Protein AF-0000000074763967 (afdb_homodimer)

Radius of gyration: 21.56 Å; Cα contacts (8 Å, |Δi|>4): 477; chains: 2; bounding box: 54×60×40 Å

pLDDT: mean 94.69, std 5.02, range [62.47, 98.5]

Nearest PDB structures (foldseek):
  6h5i-assembly1_At  TM=9.753E-01  e=8.184E-13  Homo sapiens
  7pfg-assembly1_A  TM=9.781E-01  e=1.228E-09  Synechococcus sp. CC9311
  7pf8-assembly1_A  TM=9.782E-01  e=1.893E-09  Synechococcus sp. CC9311
  5u1a-assembly2_I  TM=9.680E-01  e=2.295E-09  Helicobacter pylori
  5u1a-assembly1_F  TM=9.650E-01  e=3.063E-09  Helicobacter pylori

Secondary structure (DSSP, 8-state):
--TT-SS--HHHHHHHHHHHHHHHHHHHHHHHHHHHHHSTTT--HHHHHHHHHHHHHHHHHHHHHHHHHHHTTPPP---PBPPPP---S-HHHHHHHHHHHHHHHHHHHHHHHHHHHHTT-HHHHHHHIIIIIHHHHHHHHHHHHHHHHHHHTTSSHHHHHHHHHHHHHS--/--TT-SS--HHHHHHHHHHHHHHHHHHHHHHHHHHHHHSTTT--HHHHHHHHHHHHHHHHHHHHHHHHHHHTTPPP---PBPPPP---S-HHHHHHHHHHHHHHHHHHHHHHHHHHHHTT-HHHHHHHIIIIIHHHHHHHHHHHHHHHHHHHTTSSHHHHHHHHHHHHHS--

Sequence (344 aa):
MSLAKQNFSSASEEAINHQISQELQASQVYLSLSAWAGHANQALPGLEKFFRESAEEEREHAQKLINYQNRRGGKVILQTLQAPESDWSSARNAIESTLQLEKDVNKSLLNLHKVAEENNDPQLCDFIESTYLEEQVEAIKKIADLVTQLNRVGGDGLGLYLWDQNLLKQEHMSLAKQNFSSASEEAINHQISQELQASQVYLSLSAWAGHANQALPGLEKFFRESAEEEREHAQKLINYQNRRGGKVILQTLQAPESDWSSARNAIESTLQLEKDVNKSLLNLHKVAEENNDPQLCDFIESTYLEEQVEAIKKIADLVTQLNRVGGDGLGLYLWDQNLLKQEH

Structure (mmCIF, N/CA/C/O backbone):
data_AF-0000000074763967-model_v1
#
loop_
_entity.id
_entity.type
_entity.pdbx_description
1 polymer Ferritin
#
loop_
_atom_site.group_PDB
_atom_site.id
_atom_site.type_symbol
_atom_site.label_atom_id
_atom_site.label_alt_id
_atom_site.label_comp_id
_atom_site.label_asym_id
_atom_site.label_entity_id
_atom_site.label_seq_id
_atom_site.pdbx_PDB_ins_code
_atom_site.Cartn_x
_atom_site.Cartn_y
_atom_site.Cartn_z
_atom_site.occupancy
_atom_site.B_iso_or_equiv
_atom_site.auth_seq_id
_atom_site.auth_comp_id
_atom_site.auth_asym_id
_atom_site.auth_atom_id
_atom_site.pdbx_PDB_model_num
ATOM 1 N N . MET A 1 1 ? -7.605 21.188 19.188 1 68.44 1 MET A N 1
ATOM 2 C CA . MET A 1 1 ? -8.812 20.906 18.422 1 68.44 1 MET A CA 1
ATOM 3 C C . MET A 1 1 ? -8.703 21.453 17 1 68.44 1 MET A C 1
ATOM 5 O O . MET A 1 1 ? -8.109 22.5 16.781 1 68.44 1 MET A O 1
ATOM 9 N N . SER A 1 2 ? -8.961 20.578 16.047 1 80.62 2 SER A N 1
ATOM 10 C CA . SER A 1 2 ? -8.859 21.016 14.664 1 80.62 2 SER A CA 1
ATOM 11 C C . SER A 1 2 ? -9.852 22.141 14.359 1 80.62 2 SER A C 1
ATOM 13 O O . SER A 1 2 ? -11 22.094 14.828 1 80.62 2 SER A O 1
ATOM 15 N N . LEU A 1 3 ? -9.383 23.141 13.688 1 78.19 3 LEU A N 1
ATOM 16 C CA . LEU A 1 3 ? -10.195 24.297 13.297 1 78.19 3 LEU A CA 1
ATOM 17 C C . LEU A 1 3 ? -11.344 23.859 12.391 1 78.19 3 LEU A C 1
ATOM 19 O O . LEU A 1 3 ? -12.391 24.5 12.359 1 78.19 3 LEU A O 1
ATOM 23 N N . ALA A 1 4 ? -11.133 22.781 11.82 1 81.94 4 ALA A N 1
ATOM 24 C CA . ALA A 1 4 ? -12.094 22.391 10.797 1 81.94 4 ALA A CA 1
ATOM 25 C C . ALA A 1 4 ? -13.164 21.469 11.383 1 81.94 4 ALA A C 1
ATOM 27 O O . ALA A 1 4 ? -14.188 21.219 10.742 1 81.94 4 ALA A O 1
ATOM 28 N N . LYS A 1 5 ? -12.984 21.125 12.539 1 84.75 5 LYS A N 1
ATOM 29 C CA . LYS A 1 5 ? -13.867 20.109 13.109 1 84.75 5 LYS A CA 1
ATOM 30 C C . LYS A 1 5 ? -15.211 20.703 13.5 1 84.75 5 LYS A C 1
ATOM 32 O O . LYS A 1 5 ? -15.266 21.703 14.234 1 84.75 5 LYS A O 1
ATOM 37 N N . GLN A 1 6 ? -16.188 20.266 12.984 1 84.44 6 GLN A N 1
ATOM 38 C CA . GLN A 1 6 ? -17.562 20.609 13.305 1 84.44 6 GLN A CA 1
ATOM 39 C C . GLN A 1 6 ? -18.484 19.406 13.203 1 84.44 6 GLN A C 1
ATOM 41 O O . GLN A 1 6 ? -18.594 18.781 12.141 1 84.44 6 GLN A O 1
ATOM 46 N N . ASN A 1 7 ? -19.203 19.031 14.219 1 86 7 ASN A N 1
ATOM 47 C CA . ASN A 1 7 ? -20.125 17.906 14.242 1 86 7 ASN A CA 1
ATOM 48 C C . ASN A 1 7 ? -19.453 16.609 13.805 1 86 7 ASN A C 1
ATOM 50 O O . ASN A 1 7 ? -19.984 15.867 12.977 1 86 7 ASN A O 1
ATOM 54 N N . PHE A 1 8 ? -18.297 16.516 14.219 1 92 8 PHE A N 1
ATOM 55 C CA . PHE A 1 8 ? -17.5 15.32 13.914 1 92 8 PHE A CA 1
ATOM 56 C C . PHE A 1 8 ? -17.078 14.609 15.188 1 92 8 PHE A C 1
ATOM 58 O O . PHE A 1 8 ? -16.109 15 15.828 1 92 8 PHE A O 1
ATOM 65 N N . SER A 1 9 ? -17.766 13.578 15.531 1 94.06 9 SER A N 1
ATOM 66 C CA . SER A 1 9 ? -17.594 12.891 16.812 1 94.06 9 SER A CA 1
ATOM 67 C C . SER A 1 9 ? -16.328 12.055 16.828 1 94.06 9 SER A C 1
ATOM 69 O O . SER A 1 9 ? -15.805 11.68 15.773 1 94.06 9 SER A O 1
ATOM 71 N N . SER A 1 10 ? -15.859 11.773 18.016 1 95.31 10 SER A N 1
ATOM 72 C CA . SER A 1 10 ? -14.703 10.898 18.156 1 95.31 10 SER A CA 1
ATOM 73 C C . SER A 1 10 ? -15.016 9.492 17.656 1 95.31 10 SER A C 1
ATOM 75 O O . SER A 1 10 ? -14.133 8.805 17.141 1 95.31 10 SER A O 1
ATOM 77 N N . ALA A 1 11 ? -16.25 9.117 17.844 1 96.56 11 ALA A N 1
ATOM 78 C CA . ALA A 1 11 ? -16.672 7.793 17.391 1 96.56 11 ALA A CA 1
ATOM 79 C C . ALA A 1 11 ? -16.547 7.684 15.867 1 96.56 11 ALA A C 1
ATOM 81 O O . ALA A 1 11 ? -16.094 6.668 15.344 1 96.56 11 ALA A O 1
ATOM 82 N N . SER A 1 12 ? -17.016 8.719 15.18 1 96.62 12 SER A N 1
ATOM 83 C CA . SER A 1 12 ? -16.906 8.75 13.727 1 96.62 12 SER A CA 1
ATOM 84 C C . SER A 1 12 ? -15.445 8.719 13.281 1 96.62 12 SER A C 1
ATOM 86 O O . SER A 1 12 ? -15.086 7.969 12.375 1 96.62 12 SER A O 1
ATOM 88 N N . GLU A 1 13 ? -14.648 9.516 13.93 1 96.19 13 GLU A N 1
ATOM 89 C CA . GLU A 1 13 ? -13.227 9.578 13.625 1 96.19 13 GLU A CA 1
ATOM 90 C C . GLU A 1 13 ? -12.562 8.211 13.781 1 96.19 13 GLU A C 1
ATOM 92 O O . GLU A 1 13 ? -11.828 7.766 12.898 1 96.19 13 GLU A O 1
ATOM 97 N N . GLU A 1 14 ? -12.82 7.551 14.852 1 97.56 14 GLU A N 1
ATOM 98 C CA . GLU A 1 14 ? -12.258 6.234 15.133 1 97.56 14 GLU A CA 1
ATOM 99 C C . GLU A 1 14 ? -12.742 5.203 14.109 1 97.56 14 GLU A C 1
ATOM 101 O O . GLU A 1 14 ? -11.969 4.352 13.664 1 97.56 14 GLU A O 1
ATOM 106 N N . ALA A 1 15 ? -13.984 5.281 13.805 1 97.81 15 ALA A N 1
ATOM 107 C CA . ALA A 1 15 ? -14.562 4.348 12.844 1 97.81 15 ALA A CA 1
ATOM 108 C C . ALA A 1 15 ? -13.938 4.527 11.461 1 97.81 15 ALA A C 1
ATOM 110 O O . ALA A 1 15 ? -13.719 3.553 10.734 1 97.81 15 ALA A O 1
ATOM 111 N N . ILE A 1 16 ? -13.703 5.75 11.062 1 98.19 16 ILE A N 1
ATOM 112 C CA . ILE A 1 16 ? -13.047 6.023 9.789 1 98.19 16 ILE A CA 1
ATOM 113 C C . ILE A 1 16 ? -11.633 5.449 9.805 1 98.19 16 ILE A C 1
ATOM 115 O O . ILE A 1 16 ? -11.211 4.793 8.844 1 98.19 16 ILE A O 1
ATOM 119 N N . ASN A 1 17 ? -10.898 5.695 10.898 1 98.25 17 ASN A N 1
ATOM 120 C CA . ASN A 1 17 ? -9.555 5.137 11.016 1 98.25 17 ASN A CA 1
ATOM 121 C C . ASN A 1 17 ? -9.578 3.613 10.93 1 98.25 17 ASN A C 1
ATOM 123 O O . ASN A 1 17 ? -8.688 3.012 10.32 1 98.25 17 ASN A O 1
ATOM 127 N N . HIS A 1 18 ? -10.57 3.051 11.523 1 98.12 18 HIS A N 1
ATOM 128 C CA . HIS A 1 18 ? -10.719 1.602 11.43 1 98.12 18 HIS A CA 1
ATOM 129 C C . HIS A 1 18 ? -10.938 1.161 9.984 1 98.12 18 HIS A C 1
ATOM 131 O O . HIS A 1 18 ? -10.328 0.194 9.523 1 98.12 18 HIS A O 1
ATOM 137 N N . GLN A 1 19 ? -11.797 1.852 9.312 1 98.44 19 GLN A N 1
ATOM 138 C CA . GLN A 1 19 ? -12.078 1.498 7.922 1 98.44 19 GLN A CA 1
ATOM 139 C C . GLN A 1 19 ? -10.844 1.686 7.047 1 98.44 19 GLN A C 1
ATOM 141 O O . GLN A 1 19 ? -10.609 0.908 6.117 1 98.44 19 GLN A O 1
ATOM 146 N N . ILE A 1 20 ? -10.078 2.779 7.285 1 98.5 20 ILE A N 1
ATOM 147 C CA . ILE A 1 20 ? -8.82 2.975 6.57 1 98.5 20 ILE A CA 1
ATOM 148 C C . ILE A 1 20 ? -7.941 1.739 6.73 1 98.5 20 ILE A C 1
ATOM 150 O O . ILE A 1 20 ? -7.41 1.217 5.746 1 98.5 20 ILE A O 1
ATOM 154 N N . SER A 1 21 ? -7.855 1.251 7.922 1 97.69 21 SER A N 1
ATOM 155 C CA . SER A 1 21 ? -7.043 0.075 8.211 1 97.69 21 SER A CA 1
ATOM 156 C C . SER A 1 21 ? -7.57 -1.157 7.488 1 97.69 21 SER A C 1
ATOM 158 O O . SER A 1 21 ? -6.793 -1.981 7.004 1 97.69 21 SER A O 1
ATOM 160 N N . GLN A 1 22 ? -8.844 -1.281 7.445 1 97.81 22 GLN A N 1
ATOM 161 C CA . GLN A 1 22 ? -9.445 -2.42 6.758 1 97.81 22 GLN A CA 1
ATOM 162 C C . GLN A 1 22 ? -9.109 -2.398 5.27 1 97.81 22 GLN A C 1
ATOM 164 O O . GLN A 1 22 ? -8.789 -3.436 4.684 1 97.81 22 GLN A O 1
ATOM 169 N N . GLU A 1 23 ? -9.203 -1.237 4.668 1 98.31 23 GLU A N 1
ATOM 170 C CA . GLU A 1 23 ? -8.875 -1.107 3.252 1 98.31 23 GLU A CA 1
ATOM 171 C C . GLU A 1 23 ? -7.406 -1.432 2.996 1 98.31 23 GLU A C 1
ATOM 173 O O . GLU A 1 23 ? -7.074 -2.127 2.031 1 98.31 23 GLU A O 1
ATOM 178 N N . LEU A 1 24 ? -6.547 -0.896 3.832 1 98.5 24 LEU A N 1
ATOM 179 C CA . LEU A 1 24 ? -5.117 -1.146 3.666 1 98.5 24 LEU A CA 1
ATOM 180 C C . LEU A 1 24 ? -4.793 -2.619 3.889 1 98.5 24 LEU A C 1
ATOM 182 O O . LEU A 1 24 ? -3.963 -3.191 3.18 1 98.5 24 LEU A O 1
ATOM 186 N N . GLN A 1 25 ? -5.414 -3.23 4.867 1 98.25 25 GLN A N 1
ATOM 187 C CA . GLN A 1 25 ? -5.242 -4.664 5.09 1 98.25 25 GLN A CA 1
ATOM 188 C C . GLN A 1 25 ? -5.68 -5.465 3.867 1 98.25 25 GLN A C 1
ATOM 190 O O . GLN A 1 25 ? -5.004 -6.414 3.465 1 98.25 25 GLN A O 1
ATOM 195 N N . ALA A 1 26 ? -6.855 -5.07 3.369 1 97.88 26 ALA A N 1
ATOM 196 C CA . ALA A 1 26 ? -7.336 -5.734 2.162 1 97.88 26 ALA A CA 1
ATOM 197 C C . ALA A 1 26 ? -6.332 -5.594 1.021 1 97.88 26 ALA A C 1
ATOM 199 O O . ALA A 1 26 ? -6.094 -6.547 0.276 1 97.88 26 ALA A O 1
ATOM 200 N N . SER A 1 27 ? -5.754 -4.41 0.875 1 98.12 27 SER A N 1
ATOM 201 C CA . SER A 1 27 ? -4.738 -4.184 -0.147 1 98.12 27 SER A CA 1
ATOM 202 C C . SER A 1 27 ? -3.562 -5.137 0.021 1 98.12 27 SER A C 1
ATOM 204 O O . SER A 1 27 ? -3.062 -5.695 -0.959 1 98.12 27 SER A O 1
ATOM 206 N N . GLN A 1 28 ? -3.143 -5.359 1.226 1 98.31 28 GLN A N 1
ATOM 207 C CA . GLN A 1 28 ? -2.051 -6.289 1.496 1 98.31 28 GLN A CA 1
ATOM 208 C C . GLN A 1 28 ? -2.43 -7.711 1.101 1 98.31 28 GLN A C 1
ATOM 210 O O . GLN A 1 28 ? -1.61 -8.445 0.549 1 98.31 28 GLN A O 1
ATOM 215 N N . VAL A 1 29 ? -3.617 -8.109 1.422 1 98.06 29 VAL A N 1
ATOM 216 C CA . VAL A 1 29 ? -4.078 -9.453 1.084 1 98.06 29 VAL A CA 1
ATOM 217 C C . VAL A 1 29 ? -4.07 -9.633 -0.432 1 98.06 29 VAL A C 1
ATOM 219 O O . VAL A 1 29 ? -3.566 -10.633 -0.939 1 98.06 29 VAL A O 1
ATOM 222 N N . TYR A 1 30 ? -4.59 -8.633 -1.124 1 98.06 30 TYR A N 1
ATOM 223 C CA . TYR A 1 30 ? -4.617 -8.703 -2.58 1 98.06 30 TYR A CA 1
ATOM 224 C C . TYR A 1 30 ? -3.203 -8.766 -3.15 1 98.06 30 TYR A C 1
ATOM 226 O O . TYR A 1 30 ? -2.959 -9.453 -4.145 1 98.06 30 TYR A O 1
ATOM 234 N N . LEU A 1 31 ? -2.33 -8.016 -2.541 1 98.31 31 LEU A N 1
ATOM 235 C CA . LEU A 1 31 ? -0.941 -8.047 -2.986 1 98.31 31 LEU A CA 1
ATOM 236 C C . LEU A 1 31 ? -0.345 -9.438 -2.807 1 98.31 31 LEU A C 1
ATOM 238 O O . LEU A 1 31 ? 0.349 -9.938 -3.693 1 98.31 31 LEU A O 1
ATOM 242 N N . SER A 1 32 ? -0.617 -10.047 -1.742 1 98.44 32 SER A N 1
ATOM 243 C CA . SER A 1 32 ? -0.156 -11.406 -1.479 1 98.44 32 SER A CA 1
ATOM 244 C C . SER A 1 32 ? -0.755 -12.398 -2.475 1 98.44 32 SER A C 1
ATOM 246 O O . SER A 1 32 ? -0.055 -13.273 -2.982 1 98.44 32 SER A O 1
ATOM 248 N N . LEU A 1 33 ? -2.043 -12.211 -2.756 1 98.12 33 LEU A N 1
ATOM 249 C CA . LEU A 1 33 ? -2.725 -13.047 -3.736 1 98.12 33 LEU A CA 1
ATOM 250 C C . LEU A 1 33 ? -2.092 -12.898 -5.117 1 98.12 33 LEU A C 1
ATOM 252 O O . LEU A 1 33 ? -1.894 -13.891 -5.824 1 98.12 33 LEU A O 1
ATOM 256 N N . SER A 1 34 ? -1.796 -11.656 -5.441 1 98.19 34 SER A N 1
ATOM 257 C CA . SER A 1 34 ? -1.152 -11.375 -6.723 1 98.19 34 SER A CA 1
ATOM 258 C C . SER A 1 34 ? 0.203 -12.07 -6.82 1 98.19 34 SER A C 1
ATOM 260 O O . SER A 1 34 ? 0.519 -12.688 -7.844 1 98.19 34 SER A O 1
ATOM 262 N N . ALA A 1 35 ? 0.952 -11.969 -5.746 1 98.06 35 ALA A N 1
ATOM 263 C CA . ALA A 1 35 ? 2.256 -12.625 -5.707 1 98.06 35 ALA A CA 1
ATOM 264 C C . ALA A 1 35 ? 2.115 -14.133 -5.859 1 98.06 35 ALA A C 1
ATOM 266 O O . ALA A 1 35 ? 2.875 -14.766 -6.598 1 98.06 35 ALA A O 1
ATOM 267 N N . TRP A 1 36 ? 1.162 -14.688 -5.207 1 97.38 36 TRP A N 1
ATOM 268 C CA . TRP A 1 36 ? 0.898 -16.125 -5.281 1 97.38 36 TRP A CA 1
ATOM 269 C C . TRP A 1 36 ? 0.535 -16.531 -6.703 1 97.38 36 TRP A C 1
ATOM 271 O O . TRP A 1 36 ? 1.098 -17.5 -7.242 1 97.38 36 TRP A O 1
ATOM 281 N N . ALA A 1 37 ? -0.387 -15.797 -7.328 1 97.25 37 ALA A N 1
ATOM 282 C CA . ALA A 1 37 ? -0.87 -16.125 -8.664 1 97.25 37 ALA A CA 1
ATOM 283 C C . ALA A 1 37 ? 0.245 -16 -9.695 1 97.25 37 ALA A C 1
ATOM 285 O O . ALA A 1 37 ? 0.281 -16.75 -10.68 1 97.25 37 ALA A O 1
ATOM 286 N N . GLY A 1 38 ? 1.136 -15.102 -9.461 1 96.19 38 GLY A N 1
ATOM 287 C CA . GLY A 1 38 ? 2.211 -14.836 -10.406 1 96.19 38 GLY A CA 1
ATOM 288 C C . GLY A 1 38 ? 3.395 -15.773 -10.242 1 96.19 38 GLY A C 1
ATOM 289 O O . GLY A 1 38 ? 4.305 -15.781 -11.07 1 96.19 38 GLY A O 1
ATOM 290 N N . HIS A 1 39 ? 3.412 -16.484 -9.148 1 94.94 39 HIS A N 1
ATOM 291 C CA . HIS A 1 39 ? 4.508 -17.422 -8.906 1 94.94 39 HIS A CA 1
ATOM 292 C C . HIS A 1 39 ? 4.625 -18.438 -10.039 1 94.94 39 HIS A C 1
ATOM 294 O O . HIS A 1 39 ? 3.619 -18.828 -10.641 1 94.94 39 HIS A O 1
ATOM 300 N N . ALA A 1 40 ? 5.816 -18.969 -10.258 1 90.5 40 ALA A N 1
ATOM 301 C CA . ALA A 1 40 ? 6.117 -19.859 -11.367 1 90.5 40 ALA A CA 1
ATOM 302 C C . ALA A 1 40 ? 5.305 -21.156 -11.266 1 90.5 40 ALA A C 1
ATOM 304 O O . ALA A 1 40 ? 4.941 -21.75 -12.281 1 90.5 40 ALA A O 1
ATOM 305 N N . ASN A 1 41 ? 4.949 -21.547 -10.023 1 90.75 41 ASN A N 1
ATOM 306 C CA . ASN A 1 41 ? 4.211 -22.781 -9.805 1 90.75 41 ASN A CA 1
ATOM 307 C C . ASN A 1 41 ? 2.732 -22.625 -10.148 1 90.75 41 ASN A C 1
ATOM 309 O O . ASN A 1 41 ? 2.023 -23.609 -10.344 1 90.75 41 ASN A O 1
ATOM 313 N N . GLN A 1 42 ? 2.225 -21.406 -10.141 1 92.69 42 GLN A N 1
ATOM 314 C CA . GLN A 1 42 ? 0.826 -21.141 -10.461 1 92.69 42 GLN A CA 1
ATOM 315 C C . GLN A 1 42 ? 0.678 -20.641 -11.898 1 92.69 42 GLN A C 1
ATOM 317 O O . GLN A 1 42 ? -0.186 -21.109 -12.641 1 92.69 42 GLN A O 1
ATOM 322 N N . ALA A 1 43 ? 1.51 -19.625 -12.281 1 93.88 43 ALA A N 1
ATOM 323 C CA . ALA A 1 43 ? 1.564 -19.062 -13.633 1 93.88 43 ALA A CA 1
ATOM 324 C C . ALA A 1 43 ? 0.175 -18.672 -14.117 1 93.88 43 ALA A C 1
ATOM 326 O O . ALA A 1 43 ? -0.252 -19.078 -15.203 1 93.88 43 ALA A O 1
ATOM 327 N N . LEU A 1 44 ? -0.489 -17.953 -13.352 1 96.56 44 LEU A N 1
ATOM 328 C CA . LEU A 1 44 ? -1.82 -17.453 -13.68 1 96.56 44 LEU A CA 1
ATOM 329 C C . LEU A 1 44 ? -1.803 -15.938 -13.867 1 96.56 44 LEU A C 1
ATOM 331 O O . LEU A 1 44 ? -2.252 -15.195 -12.992 1 96.56 44 LEU A O 1
ATOM 335 N N . PRO A 1 45 ? -1.37 -15.453 -15.047 1 96.88 45 PRO A N 1
ATOM 336 C CA . PRO A 1 45 ? -1.168 -14.023 -15.258 1 96.88 45 PRO A CA 1
ATOM 337 C C . PRO A 1 45 ? -2.471 -13.227 -15.195 1 96.88 45 PRO A C 1
ATOM 339 O O . PRO A 1 45 ? -2.465 -12.055 -14.82 1 96.88 45 PRO A O 1
ATOM 342 N N . GLY A 1 46 ? -3.59 -13.773 -15.625 1 97.12 46 GLY A N 1
ATOM 343 C CA . GLY A 1 46 ? -4.867 -13.094 -15.5 1 97.12 46 GLY A CA 1
ATOM 344 C C . GLY A 1 46 ? -5.262 -12.812 -14.062 1 97.12 46 GLY A C 1
ATOM 345 O O . GLY A 1 46 ? -5.648 -11.695 -13.727 1 97.12 46 GLY A O 1
ATOM 346 N N . LEU A 1 47 ? -5.137 -13.844 -13.273 1 96.81 47 LEU A N 1
ATOM 347 C CA . LEU A 1 47 ? -5.453 -13.711 -11.859 1 96.81 47 LEU A CA 1
ATOM 348 C C . LEU A 1 47 ? -4.473 -12.766 -11.172 1 96.81 47 LEU A C 1
ATOM 350 O O . LEU A 1 47 ? -4.867 -11.984 -10.305 1 96.81 47 LEU A O 1
ATOM 354 N N . GLU A 1 48 ? -3.162 -12.906 -11.477 1 97.75 48 GLU A N 1
ATOM 355 C CA . GLU A 1 48 ? -2.148 -11.992 -10.945 1 97.75 48 GLU A CA 1
ATOM 356 C C . GLU A 1 48 ? -2.525 -10.539 -11.203 1 97.75 48 GLU A C 1
ATOM 358 O O . GLU A 1 48 ? -2.498 -9.711 -10.289 1 97.75 48 GLU A O 1
ATOM 363 N N . LYS A 1 49 ? -2.873 -10.258 -12.438 1 97.38 49 LYS A N 1
ATOM 364 C CA . LYS A 1 49 ? -3.254 -8.906 -12.828 1 97.38 49 LYS A CA 1
ATOM 365 C C . LYS A 1 49 ? -4.496 -8.445 -12.078 1 97.38 49 LYS A C 1
ATOM 367 O O . LYS A 1 49 ? -4.539 -7.316 -11.57 1 97.38 49 LYS A O 1
ATOM 372 N N . PHE A 1 50 ? -5.484 -9.281 -12.055 1 96.81 50 PHE A N 1
ATOM 373 C CA . PHE A 1 50 ? -6.727 -8.961 -11.359 1 96.81 50 PHE A CA 1
ATOM 374 C C . PHE A 1 50 ? -6.457 -8.586 -9.906 1 96.81 50 PHE A C 1
ATOM 376 O O . PHE A 1 50 ? -6.953 -7.566 -9.422 1 96.81 50 PHE A O 1
ATOM 383 N N . PHE A 1 51 ? -5.641 -9.445 -9.203 1 97.75 51 PHE A N 1
ATOM 384 C CA . PHE A 1 51 ? -5.352 -9.211 -7.793 1 97.75 51 PHE A C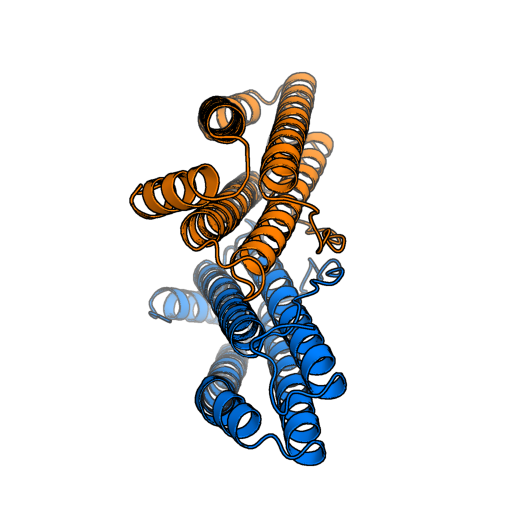A 1
ATOM 385 C C . PHE A 1 51 ? -4.523 -7.945 -7.617 1 97.75 51 PHE A C 1
ATOM 387 O O . PHE A 1 51 ? -4.727 -7.188 -6.664 1 97.75 51 PHE A O 1
ATOM 394 N N . ARG A 1 52 ? -3.602 -7.727 -8.469 1 97.44 52 ARG A N 1
ATOM 395 C CA . ARG A 1 52 ? -2.777 -6.523 -8.414 1 97.44 52 ARG A CA 1
ATOM 396 C C . ARG A 1 52 ? -3.635 -5.266 -8.531 1 97.44 52 ARG A C 1
ATOM 398 O O . ARG A 1 52 ? -3.471 -4.32 -7.762 1 97.44 52 ARG A O 1
ATOM 405 N N . GLU A 1 53 ? -4.504 -5.25 -9.484 1 96.69 53 GLU A N 1
ATOM 406 C CA . GLU A 1 53 ? -5.402 -4.117 -9.688 1 96.69 53 GLU A CA 1
ATOM 407 C C . GLU A 1 53 ? -6.34 -3.936 -8.492 1 96.69 53 GLU A C 1
ATOM 409 O O . GLU A 1 53 ? -6.656 -2.807 -8.109 1 96.69 53 GLU A O 1
ATOM 414 N N . SER A 1 54 ? -6.785 -5.047 -7.977 1 96.44 54 SER A N 1
ATOM 415 C CA . SER A 1 54 ? -7.637 -4.984 -6.793 1 96.44 54 SER A CA 1
ATOM 416 C C . SER A 1 54 ? -6.891 -4.379 -5.609 1 96.44 54 SER A C 1
ATOM 418 O O . SER A 1 54 ? -7.465 -3.607 -4.836 1 96.44 54 SER A O 1
ATOM 420 N N . ALA A 1 55 ? -5.586 -4.727 -5.438 1 97.19 55 ALA A N 1
ATOM 421 C CA . ALA A 1 55 ? -4.762 -4.148 -4.379 1 97.19 55 ALA A CA 1
ATOM 422 C C . ALA A 1 55 ? -4.68 -2.629 -4.52 1 97.19 55 ALA A C 1
ATOM 424 O O . ALA A 1 55 ? -4.805 -1.9 -3.533 1 97.19 55 ALA A O 1
ATOM 425 N N . GLU A 1 56 ? -4.492 -2.17 -5.707 1 96.38 56 GLU A N 1
ATOM 426 C CA . GLU A 1 56 ? -4.418 -0.738 -5.98 1 96.38 56 GLU A CA 1
ATOM 427 C C . GLU A 1 56 ? -5.742 -0.047 -5.676 1 96.38 56 GLU A C 1
ATOM 429 O O . GLU A 1 56 ? -5.762 1.044 -5.102 1 96.38 56 GLU A O 1
ATOM 434 N N . GLU A 1 57 ? -6.785 -0.665 -6.07 1 95.5 57 GLU A N 1
ATOM 435 C CA . GLU A 1 57 ? -8.109 -0.101 -5.828 1 95.5 57 GLU A CA 1
ATOM 436 C C . GLU A 1 57 ? -8.367 0.08 -4.332 1 95.5 57 GLU A C 1
ATOM 438 O O . GLU A 1 57 ? -8.875 1.121 -3.908 1 95.5 57 GLU A O 1
ATOM 443 N N . GLU A 1 58 ? -8.031 -0.945 -3.549 1 97.12 58 GLU A N 1
ATOM 444 C CA . GLU A 1 58 ? -8.234 -0.834 -2.107 1 97.12 58 GLU A CA 1
ATOM 445 C C . GLU A 1 58 ? -7.395 0.293 -1.517 1 97.12 58 GLU A C 1
ATOM 447 O O . GLU A 1 58 ? -7.82 0.965 -0.575 1 97.12 58 GLU A O 1
ATOM 452 N N . ARG A 1 59 ? -6.242 0.449 -1.98 1 96.75 59 ARG A N 1
ATOM 453 C CA . ARG A 1 59 ? -5.402 1.555 -1.527 1 96.75 59 ARG A CA 1
ATOM 454 C C . ARG A 1 59 ? -6.051 2.898 -1.842 1 96.75 59 ARG A C 1
ATOM 456 O O . ARG A 1 59 ? -5.992 3.826 -1.032 1 96.75 59 ARG A O 1
ATOM 463 N N . GLU A 1 60 ? -6.598 2.98 -3.01 1 96.56 60 GLU A N 1
ATOM 464 C CA . GLU A 1 60 ? -7.305 4.203 -3.375 1 96.56 60 GLU A CA 1
ATOM 465 C C . GLU A 1 60 ? -8.484 4.457 -2.441 1 96.56 60 GLU A C 1
ATOM 467 O O . GLU A 1 60 ? -8.773 5.605 -2.092 1 96.56 60 GLU A O 1
ATOM 472 N N . HIS A 1 61 ? -9.18 3.4 -2.094 1 97.25 61 HIS A N 1
ATOM 473 C CA . HIS A 1 61 ? -10.266 3.535 -1.134 1 97.25 61 HIS A CA 1
ATOM 474 C C . HIS A 1 61 ? -9.766 4.098 0.193 1 97.25 61 HIS A C 1
ATOM 476 O O . HIS A 1 61 ? -10.398 4.98 0.774 1 97.25 61 HIS A O 1
ATOM 482 N N . ALA A 1 62 ? -8.633 3.611 0.656 1 98.25 62 ALA A N 1
ATOM 483 C CA . ALA A 1 62 ? -8.031 4.121 1.885 1 98.25 62 ALA A CA 1
ATOM 484 C C . ALA A 1 62 ? -7.688 5.602 1.755 1 98.25 62 ALA A C 1
ATOM 486 O O . ALA A 1 62 ? -7.949 6.387 2.67 1 98.25 62 ALA A O 1
ATOM 487 N N . GLN A 1 63 ? -7.129 5.938 0.619 1 97.69 63 GLN A N 1
ATOM 488 C CA . GLN A 1 63 ? -6.73 7.32 0.378 1 97.69 63 GLN A CA 1
ATOM 489 C C . GLN A 1 63 ? -7.934 8.258 0.417 1 97.69 63 GLN A C 1
ATOM 491 O O . GLN A 1 63 ? -7.855 9.359 0.963 1 97.69 63 GLN A O 1
ATOM 496 N N . LYS A 1 64 ? -9.047 7.859 -0.161 1 97.56 64 LYS A N 1
ATOM 497 C CA . LYS A 1 64 ? -10.266 8.672 -0.133 1 97.56 64 LYS A CA 1
ATOM 498 C C . LYS A 1 64 ? -10.727 8.914 1.3 1 97.56 64 LYS A C 1
ATOM 500 O O . LYS A 1 64 ? -11.164 10.016 1.638 1 97.56 64 LYS A O 1
ATOM 505 N N . LEU A 1 65 ? -10.617 7.895 2.09 1 98.31 65 LEU A N 1
ATOM 506 C CA . LEU A 1 65 ? -11.016 8.023 3.488 1 98.31 65 LEU A CA 1
ATOM 507 C C . LEU A 1 65 ? -10.062 8.945 4.238 1 98.31 65 LEU A C 1
ATOM 509 O O . LEU A 1 65 ? -10.492 9.742 5.078 1 98.31 65 LEU A O 1
ATOM 513 N N . ILE A 1 66 ? -8.789 8.852 3.941 1 98.12 66 ILE A N 1
ATOM 514 C CA . ILE A 1 66 ? -7.781 9.703 4.559 1 98.12 66 ILE A CA 1
ATOM 515 C C . ILE A 1 66 ? -8.078 11.164 4.223 1 98.12 66 ILE A C 1
ATOM 517 O O . ILE A 1 66 ? -8.102 12.016 5.113 1 98.12 66 ILE A O 1
ATOM 521 N N . ASN A 1 67 ? -8.297 11.359 2.953 1 96.88 67 ASN A N 1
ATOM 522 C CA . ASN A 1 67 ? -8.625 12.719 2.518 1 96.88 67 ASN A CA 1
ATOM 523 C C . ASN A 1 67 ? -9.875 13.242 3.221 1 96.88 67 ASN A C 1
ATOM 525 O O . ASN A 1 67 ? -9.906 14.406 3.641 1 96.88 67 ASN A O 1
ATOM 529 N N . TYR A 1 68 ? -10.898 12.422 3.346 1 96.5 68 TYR A N 1
ATOM 530 C CA . TYR A 1 68 ? -12.148 12.812 3.99 1 96.5 68 TYR A CA 1
ATOM 531 C C . TYR A 1 68 ? -11.922 13.164 5.457 1 96.5 68 TYR A C 1
ATOM 533 O O . TYR A 1 68 ? -12.406 14.188 5.941 1 96.5 68 TYR A O 1
ATOM 541 N N . GLN A 1 69 ? -11.219 12.289 6.156 1 96.69 69 GLN A N 1
ATOM 542 C CA . GLN A 1 69 ? -10.914 12.516 7.566 1 96.69 69 GLN A CA 1
ATOM 543 C C . GLN A 1 69 ? -10.188 13.836 7.773 1 96.69 69 GLN A C 1
ATOM 545 O O . GLN A 1 69 ? -10.531 14.602 8.68 1 96.69 69 GLN A O 1
ATOM 550 N N . ASN A 1 70 ? -9.211 14.078 6.898 1 95.12 70 ASN A N 1
ATOM 551 C CA . ASN A 1 70 ? -8.469 15.328 6.973 1 95.12 70 ASN A CA 1
ATOM 552 C C . ASN A 1 70 ? -9.375 16.531 6.742 1 95.12 70 ASN A C 1
ATOM 554 O O . ASN A 1 70 ? -9.289 17.531 7.465 1 95.12 70 ASN A O 1
ATOM 558 N N . ARG A 1 71 ? -10.219 16.391 5.77 1 93.38 71 ARG A N 1
ATOM 559 C CA . ARG A 1 71 ? -11.133 17.469 5.43 1 93.38 71 ARG A CA 1
ATOM 560 C C . ARG A 1 71 ? -12.07 17.797 6.59 1 93.38 71 ARG A C 1
ATOM 562 O O . ARG A 1 71 ? -12.43 18.953 6.809 1 93.38 71 ARG A O 1
ATOM 569 N N . ARG A 1 72 ? -12.445 16.75 7.352 1 94.31 72 ARG A N 1
ATOM 570 C CA . ARG A 1 72 ? -13.383 16.922 8.461 1 94.31 72 ARG A CA 1
ATOM 571 C C . ARG A 1 72 ? -12.656 17.328 9.734 1 94.31 72 ARG A C 1
ATOM 573 O O . ARG A 1 72 ? -13.289 17.547 10.773 1 94.31 72 ARG A O 1
ATOM 580 N N . GLY A 1 73 ? -11.297 17.406 9.633 1 93.81 73 GLY A N 1
ATOM 581 C CA . GLY A 1 73 ? -10.5 17.875 10.75 1 93.81 73 GLY A CA 1
ATOM 582 C C . GLY A 1 73 ? -10.086 16.766 11.695 1 93.81 73 GLY A C 1
ATOM 583 O O . GLY A 1 73 ? -9.594 17.016 12.797 1 93.81 73 GLY A O 1
ATOM 584 N N . GLY A 1 74 ? -10.344 15.492 11.281 1 95 74 GLY A N 1
ATOM 585 C CA . GLY A 1 74 ? -9.945 14.359 12.102 1 95 74 GLY A CA 1
ATOM 586 C C . GLY A 1 74 ? -8.508 13.938 11.883 1 95 74 GLY A C 1
ATOM 587 O O . GLY A 1 74 ? -7.906 14.281 10.859 1 95 74 GLY A O 1
ATOM 588 N N . LYS A 1 75 ? -8 13.25 12.844 1 95.31 75 LYS A N 1
ATOM 589 C CA . LYS A 1 75 ? -6.633 12.742 12.766 1 95.31 75 LYS A CA 1
ATOM 590 C C . LYS A 1 75 ? -6.598 11.328 12.203 1 95.31 75 LYS A C 1
ATOM 592 O O . LYS A 1 75 ? -7.344 10.453 12.656 1 95.31 75 LYS A O 1
ATOM 597 N N . VAL A 1 76 ? -5.746 11.148 11.25 1 97.31 76 VAL A N 1
ATOM 598 C CA . VAL A 1 76 ? -5.551 9.82 10.688 1 97.31 76 VAL A CA 1
ATOM 599 C C . VAL A 1 76 ? -4.527 9.047 11.516 1 97.31 76 VAL A C 1
ATOM 601 O O . VAL A 1 76 ? -3.434 9.547 11.789 1 97.31 76 VAL A O 1
ATOM 604 N N . ILE A 1 77 ? -4.906 7.918 11.898 1 97.56 77 ILE A N 1
ATOM 605 C CA . ILE A 1 77 ? -4.027 7 12.617 1 97.56 77 ILE A CA 1
ATOM 606 C C . ILE A 1 77 ? -4.016 5.641 11.922 1 97.56 77 ILE A C 1
ATOM 608 O O . ILE A 1 77 ? -5 4.902 11.969 1 97.56 77 ILE A O 1
ATOM 612 N N . LEU A 1 78 ? -2.922 5.375 11.273 1 97.5 78 LEU A N 1
ATOM 613 C CA . LEU A 1 78 ? -2.785 4.074 10.633 1 97.5 78 LEU A CA 1
ATOM 614 C C . LEU A 1 78 ? -2.441 2.992 11.648 1 97.5 78 LEU A C 1
ATOM 616 O O . LEU A 1 78 ? -1.617 3.213 12.539 1 97.5 78 LEU A O 1
ATOM 620 N N . GLN A 1 79 ? -2.998 1.861 11.484 1 97.12 79 GLN A N 1
ATOM 621 C CA . GLN A 1 79 ? -2.818 0.763 12.43 1 97.12 79 GLN A CA 1
ATOM 622 C C . GLN A 1 79 ? -1.871 -0.294 11.867 1 97.12 79 GLN A C 1
ATOM 624 O O . GLN A 1 79 ? -1.483 -0.232 10.695 1 97.12 79 GLN A O 1
ATOM 629 N N . THR A 1 80 ? -1.496 -1.17 12.789 1 98.19 80 THR A N 1
ATOM 630 C CA . THR A 1 80 ? -0.729 -2.338 12.367 1 98.19 80 THR A CA 1
ATOM 631 C C . THR A 1 80 ? -1.513 -3.166 11.359 1 98.19 80 THR A C 1
ATOM 633 O O . THR A 1 80 ? -2.717 -3.375 11.516 1 98.19 80 THR A O 1
ATOM 636 N N . LEU A 1 81 ? -0.849 -3.531 10.328 1 98.06 81 LEU A N 1
ATOM 637 C CA . LEU A 1 81 ? -1.423 -4.465 9.359 1 98.06 81 LEU A CA 1
ATOM 638 C C . LEU A 1 81 ? -0.858 -5.867 9.562 1 98.06 81 LEU A C 1
ATOM 640 O O . LEU A 1 81 ? 0.36 -6.055 9.578 1 98.06 81 LEU A O 1
ATOM 644 N N . GLN A 1 82 ? -1.68 -6.793 9.672 1 97.62 82 GLN A N 1
ATOM 645 C CA . GLN A 1 82 ? -1.26 -8.172 9.914 1 97.62 82 GLN A CA 1
ATOM 646 C C . GLN A 1 82 ? -0.716 -8.812 8.641 1 97.62 82 GLN A C 1
ATOM 648 O O . GLN A 1 82 ? -1.147 -8.477 7.539 1 97.62 82 GLN A O 1
ATOM 653 N N . ALA A 1 83 ? 0.218 -9.711 8.836 1 97.69 83 ALA A N 1
ATOM 654 C CA . ALA A 1 83 ? 0.699 -10.477 7.688 1 97.69 83 ALA A CA 1
ATOM 655 C C . ALA A 1 83 ? -0.438 -11.258 7.031 1 97.69 83 ALA A C 1
ATOM 657 O O . ALA A 1 83 ? -1.175 -11.977 7.707 1 97.69 83 ALA A O 1
ATOM 658 N N . PRO A 1 84 ? -0.558 -11.039 5.766 1 96.81 84 PRO A N 1
ATOM 659 C CA . PRO A 1 84 ? -1.595 -11.82 5.09 1 96.81 84 PRO A CA 1
ATOM 660 C C . PRO A 1 84 ? -1.178 -13.273 4.848 1 96.81 84 PRO A C 1
ATOM 662 O O . PRO A 1 84 ? 0.001 -13.609 4.984 1 96.81 84 PRO A O 1
ATOM 665 N N . GLU A 1 85 ? -2.189 -14.07 4.539 1 95 85 GLU A N 1
ATOM 666 C CA . GLU A 1 85 ? -1.9 -15.414 4.039 1 95 85 GLU A CA 1
ATOM 667 C C . GLU A 1 85 ? -1.045 -15.359 2.779 1 95 85 GLU A C 1
ATOM 669 O O . GLU A 1 85 ? -1.161 -14.43 1.982 1 95 85 GLU A O 1
ATOM 674 N N . SER A 1 86 ? -0.169 -16.406 2.662 1 94.5 86 SER A N 1
ATOM 675 C CA . SER A 1 86 ? 0.713 -16.375 1.498 1 94.5 86 SER A CA 1
ATOM 676 C C . SER A 1 86 ? 0.506 -17.609 0.625 1 94.5 86 SER A C 1
ATOM 678 O O . SER A 1 86 ? 1.076 -17.719 -0.463 1 94.5 86 SER A O 1
ATOM 680 N N . ASP A 1 87 ? -0.317 -18.469 1.141 1 93.62 87 ASP A N 1
ATOM 681 C CA . ASP A 1 87 ? -0.509 -19.719 0.408 1 93.62 87 ASP A CA 1
ATOM 682 C C . ASP A 1 87 ? -1.992 -20.062 0.285 1 93.62 87 ASP A C 1
ATOM 684 O O . ASP A 1 87 ? -2.711 -20.094 1.285 1 93.62 87 ASP A O 1
ATOM 688 N N . TRP A 1 88 ? -2.357 -20.234 -0.922 1 94.44 88 TRP A N 1
ATOM 689 C CA . TRP A 1 88 ? -3.703 -20.703 -1.243 1 94.44 88 TRP A CA 1
ATOM 690 C C . TRP A 1 88 ? -3.656 -22.031 -1.991 1 94.44 88 TRP A C 1
ATOM 692 O O . TRP A 1 88 ? -2.779 -22.25 -2.832 1 94.44 88 TRP A O 1
ATOM 702 N N . SER A 1 89 ? -4.566 -22.922 -1.702 1 93.88 89 SER A N 1
ATOM 703 C CA . SER A 1 89 ? -4.504 -24.297 -2.176 1 93.88 89 SER A CA 1
ATOM 704 C C . SER A 1 89 ? -4.859 -24.391 -3.656 1 93.88 89 SER A C 1
ATOM 706 O O . SER A 1 89 ? -4.484 -25.359 -4.332 1 93.88 89 SER A O 1
ATOM 708 N N . SER A 1 90 ? -5.68 -23.453 -4.133 1 94.25 90 SER A N 1
ATOM 709 C CA . SER A 1 90 ? -6.109 -23.438 -5.527 1 94.25 90 SER A CA 1
ATOM 710 C C . SER A 1 90 ? -6.605 -22.047 -5.941 1 94.25 90 SER A C 1
ATOM 712 O O . SER A 1 90 ? -6.812 -21.188 -5.09 1 94.25 90 SER A O 1
ATOM 714 N N . ALA A 1 91 ? -6.734 -21.922 -7.242 1 95.25 91 ALA A N 1
ATOM 715 C CA . ALA A 1 91 ? -7.324 -20.688 -7.75 1 95.25 91 ALA A CA 1
ATOM 716 C C . ALA A 1 91 ? -8.727 -20.469 -7.188 1 95.25 91 ALA A C 1
ATOM 718 O O . ALA A 1 91 ? -9.086 -19.344 -6.824 1 95.25 91 ALA A O 1
ATOM 719 N N . ARG A 1 92 ? -9.414 -21.547 -7.055 1 93.69 92 ARG A N 1
ATOM 720 C CA . ARG A 1 92 ? -10.758 -21.484 -6.496 1 93.69 92 ARG A CA 1
ATOM 721 C C . ARG A 1 92 ? -10.727 -20.984 -5.055 1 93.69 92 ARG A C 1
ATOM 723 O O . ARG A 1 92 ? -11.469 -20.062 -4.691 1 93.69 92 ARG A O 1
ATOM 730 N N . ASN A 1 93 ? -9.93 -21.562 -4.328 1 94.94 93 ASN A N 1
ATOM 731 C CA . ASN A 1 93 ? -9.781 -21.156 -2.938 1 94.94 93 ASN A CA 1
ATOM 732 C C . ASN A 1 93 ? -9.359 -19.688 -2.826 1 94.94 93 ASN A C 1
ATOM 734 O O . ASN A 1 93 ? -9.828 -18.969 -1.946 1 94.94 93 ASN A O 1
ATOM 738 N N . ALA A 1 94 ? -8.461 -19.297 -3.674 1 95.88 94 ALA A N 1
ATOM 739 C CA . ALA A 1 94 ? -7.977 -17.922 -3.686 1 95.88 94 ALA A CA 1
ATOM 740 C C . ALA A 1 94 ? -9.117 -16.938 -3.949 1 95.88 94 ALA A C 1
ATOM 742 O O . ALA A 1 94 ? -9.289 -15.961 -3.215 1 95.88 94 ALA A O 1
ATOM 743 N N . ILE A 1 95 ? -9.914 -17.188 -4.898 1 95.31 95 ILE A N 1
ATOM 744 C CA . ILE A 1 95 ? -10.984 -16.25 -5.266 1 95.31 95 ILE A CA 1
ATOM 745 C C . ILE A 1 95 ? -12.078 -16.281 -4.203 1 95.31 95 ILE A C 1
ATOM 747 O O . ILE A 1 95 ? -12.68 -15.25 -3.889 1 95.31 95 ILE A O 1
ATOM 751 N N . GLU A 1 96 ? -12.352 -17.422 -3.686 1 94.75 96 GLU A N 1
ATOM 752 C CA . GLU A 1 96 ? -13.336 -17.5 -2.609 1 94.75 96 GLU A CA 1
ATOM 753 C C . GLU A 1 96 ? -12.898 -16.703 -1.392 1 94.75 96 GLU A C 1
ATOM 755 O O . GLU A 1 96 ? -13.719 -16.062 -0.734 1 94.75 96 GLU A O 1
ATOM 760 N N . SER A 1 97 ? -11.648 -16.781 -1.092 1 94.5 97 SER A N 1
ATOM 761 C CA . SER A 1 97 ? -11.094 -16 0.009 1 94.5 97 SER A CA 1
ATOM 762 C C . SER A 1 97 ? -11.281 -14.508 -0.234 1 94.5 97 SER A C 1
ATOM 764 O O . SER A 1 97 ? -11.547 -13.75 0.702 1 94.5 97 SER A O 1
ATOM 766 N N . THR A 1 98 ? -11.125 -14.133 -1.469 1 95.56 98 THR A N 1
ATOM 767 C CA . THR A 1 98 ? -11.273 -12.711 -1.772 1 95.56 98 THR A CA 1
ATOM 768 C C . THR A 1 98 ? -12.734 -12.281 -1.65 1 95.56 98 THR A C 1
ATOM 770 O O . THR A 1 98 ? -13.023 -11.148 -1.264 1 95.56 98 THR A O 1
ATOM 773 N N . LEU A 1 99 ? -13.609 -13.195 -2.029 1 94.62 99 LEU A N 1
ATOM 774 C CA . LEU A 1 99 ? -15.031 -12.906 -1.852 1 94.62 99 LEU A CA 1
ATOM 775 C C . LEU A 1 99 ? -15.352 -12.625 -0.387 1 94.62 99 LEU A C 1
ATOM 777 O O . LEU A 1 99 ? -16.031 -11.648 -0.072 1 94.62 99 LEU A O 1
ATOM 781 N N . GLN A 1 100 ? -14.805 -13.469 0.453 1 95.38 100 GLN A N 1
ATOM 782 C CA . GLN A 1 100 ? -15.008 -13.266 1.883 1 95.38 100 GLN A CA 1
ATOM 783 C C . GLN A 1 100 ? -14.367 -11.961 2.346 1 95.38 100 GLN A C 1
ATOM 785 O O . GLN A 1 100 ? -14.945 -11.227 3.154 1 95.38 100 GLN A O 1
ATOM 790 N N . LEU A 1 101 ? -13.195 -11.688 1.876 1 95.12 101 LEU A N 1
ATOM 791 C CA . LEU A 1 101 ? -12.5 -10.43 2.162 1 95.12 101 LEU A CA 1
ATOM 792 C C . LEU A 1 101 ? -13.383 -9.234 1.831 1 95.12 101 LEU A C 1
ATOM 794 O O . LEU A 1 101 ? -13.531 -8.32 2.648 1 95.12 101 LEU A O 1
ATOM 798 N N . GLU A 1 102 ? -13.984 -9.234 0.666 1 94.88 102 GLU A N 1
ATOM 799 C CA . GLU A 1 102 ? -14.82 -8.125 0.216 1 94.88 102 GLU A CA 1
ATOM 800 C C . GLU A 1 102 ? -16.078 -7.996 1.083 1 94.88 102 GLU A C 1
ATOM 802 O O . GLU A 1 102 ? -16.516 -6.883 1.373 1 94.88 102 GLU A O 1
ATOM 807 N N . LYS A 1 103 ? -16.625 -9.094 1.447 1 95.19 103 LYS A N 1
ATOM 808 C CA . LYS A 1 103 ? -17.797 -9.062 2.328 1 95.19 103 LYS A CA 1
ATOM 809 C C . LYS A 1 103 ? -17.453 -8.461 3.686 1 95.19 103 LYS A C 1
ATOM 811 O O . LYS A 1 103 ? -18.234 -7.695 4.25 1 95.19 103 LYS A O 1
ATOM 816 N N . ASP A 1 104 ? -16.281 -8.828 4.152 1 96.12 104 ASP A N 1
ATOM 817 C CA . ASP A 1 104 ? -15.82 -8.266 5.418 1 96.12 104 ASP A CA 1
ATOM 818 C C . ASP A 1 104 ? -15.594 -6.762 5.309 1 96.12 104 ASP A C 1
ATOM 820 O O . ASP A 1 104 ? -15.938 -6.008 6.223 1 96.12 104 ASP A O 1
ATOM 824 N N . VAL A 1 105 ? -14.961 -6.324 4.238 1 96.25 105 VAL A N 1
ATOM 825 C CA . VAL A 1 105 ? -14.758 -4.898 3.996 1 96.25 105 VAL A CA 1
ATOM 826 C C . VAL A 1 105 ? -16.109 -4.188 3.951 1 96.25 105 VAL A C 1
ATOM 828 O O . VAL A 1 105 ? -16.281 -3.121 4.551 1 96.25 105 VAL A O 1
ATOM 831 N N . ASN A 1 106 ? -17.078 -4.785 3.258 1 95.75 106 ASN A N 1
ATOM 832 C CA . ASN A 1 106 ? -18.406 -4.207 3.168 1 95.75 106 ASN A CA 1
ATOM 833 C C . ASN A 1 106 ? -19.078 -4.117 4.539 1 95.75 106 ASN A C 1
ATOM 835 O O . ASN A 1 106 ? -19.703 -3.109 4.863 1 95.75 106 ASN A O 1
ATOM 839 N N . LYS A 1 107 ? -18.969 -5.164 5.32 1 97 107 LYS A N 1
ATOM 840 C CA . LYS A 1 107 ? -19.516 -5.156 6.676 1 97 107 LYS A CA 1
ATOM 841 C C . LYS A 1 107 ? -18.938 -4.008 7.496 1 97 107 LYS A C 1
ATOM 843 O O . LYS A 1 107 ? -19.656 -3.35 8.25 1 97 107 LYS A O 1
ATOM 848 N N . SER A 1 108 ? -17.641 -3.824 7.34 1 97.31 108 SER A N 1
ATOM 849 C CA . SER A 1 108 ? -16.984 -2.729 8.031 1 97.31 108 SER A CA 1
ATOM 850 C C . SER A 1 108 ? -17.531 -1.377 7.59 1 97.31 108 SER A C 1
ATOM 852 O O . SE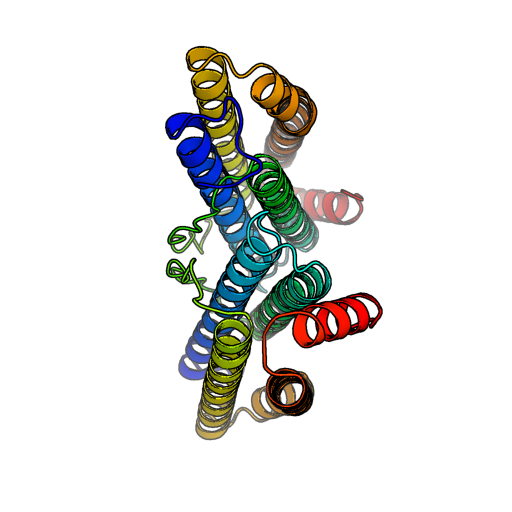R A 1 108 ? -17.719 -0.48 8.414 1 97.31 108 SER A O 1
ATOM 854 N N . LEU A 1 109 ? -17.75 -1.21 6.297 1 97.44 109 LEU A N 1
ATOM 855 C CA . LEU A 1 109 ? -18.328 0.022 5.754 1 97.44 109 LEU A CA 1
ATOM 856 C C . LEU A 1 109 ? -19.719 0.263 6.297 1 97.44 109 LEU A C 1
ATOM 858 O O . LEU A 1 109 ? -20.078 1.397 6.629 1 97.44 109 LEU A O 1
ATOM 862 N N . LEU A 1 110 ? -20.469 -0.786 6.379 1 97.25 110 LEU A N 1
ATOM 863 C CA . LEU A 1 110 ? -21.828 -0.674 6.926 1 97.25 110 LEU A CA 1
ATOM 864 C C . LEU A 1 110 ? -21.781 -0.272 8.398 1 97.25 110 LEU A C 1
ATOM 866 O O . LEU A 1 110 ? -22.609 0.519 8.852 1 97.25 110 LEU A O 1
ATOM 870 N N . ASN A 1 111 ? -20.828 -0.817 9.094 1 97.94 111 ASN A N 1
ATOM 871 C CA . ASN A 1 111 ? -20.656 -0.412 10.484 1 97.94 111 ASN A CA 1
ATOM 872 C C . ASN A 1 111 ? -20.266 1.062 10.594 1 97.94 111 ASN A C 1
ATOM 874 O O . ASN A 1 111 ? -20.75 1.766 11.484 1 97.94 111 ASN A O 1
ATOM 878 N N . LEU A 1 112 ? -19.406 1.503 9.758 1 97.94 112 LEU A N 1
ATOM 879 C CA . LEU A 1 112 ? -19.047 2.916 9.711 1 97.94 112 LEU A CA 1
ATOM 880 C C . LEU A 1 112 ? -20.266 3.783 9.453 1 97.94 112 LEU A C 1
ATOM 882 O O . LEU A 1 112 ? -20.438 4.824 10.094 1 97.94 112 LEU A O 1
ATOM 886 N N . HIS A 1 113 ? -21.062 3.35 8.508 1 97.88 113 HIS A N 1
ATOM 887 C CA . HIS A 1 113 ? -22.297 4.059 8.203 1 97.88 113 HIS A CA 1
ATOM 888 C C . HIS A 1 113 ? -23.203 4.129 9.422 1 97.88 113 HIS A C 1
ATOM 890 O O . HIS A 1 113 ? -23.797 5.176 9.695 1 97.88 113 HIS A O 1
ATOM 896 N N . LYS A 1 114 ? -23.359 3.055 10.117 1 98.06 114 LYS A N 1
ATOM 897 C CA . LYS A 1 114 ? -24.172 3 11.328 1 98.06 114 LYS A CA 1
ATOM 898 C C . LYS A 1 114 ? -23.672 3.99 12.375 1 98.06 114 LYS A C 1
ATOM 900 O O . LYS A 1 114 ? -24.469 4.703 13 1 98.06 114 LYS A O 1
ATOM 905 N N . VAL A 1 115 ? -22.344 4.012 12.609 1 97.94 115 VAL A N 1
ATOM 906 C CA . VAL A 1 115 ? -21.734 4.953 13.539 1 97.94 115 VAL A CA 1
ATOM 907 C C . VAL A 1 115 ? -22.094 6.383 13.133 1 97.94 115 VAL A C 1
ATOM 909 O O . VAL A 1 115 ? -22.438 7.211 13.977 1 97.94 115 VAL A O 1
ATOM 912 N N . ALA A 1 116 ? -21.984 6.676 11.812 1 97.31 116 ALA A N 1
ATOM 913 C CA . ALA A 1 116 ? -22.328 8 11.297 1 97.31 116 ALA A CA 1
ATOM 914 C C . ALA A 1 116 ? -23.766 8.359 11.617 1 97.31 116 ALA A C 1
ATOM 916 O O . ALA A 1 116 ? -24.062 9.469 12.07 1 97.31 116 ALA A O 1
ATOM 917 N N . GLU A 1 117 ? -24.625 7.422 11.406 1 97 117 GLU A N 1
ATOM 918 C CA . GLU A 1 117 ? -26.047 7.625 11.672 1 97 117 GLU A CA 1
ATOM 919 C C . GLU A 1 117 ? -26.312 7.875 13.148 1 97 117 GLU A C 1
ATOM 921 O O . GLU A 1 117 ? -27.031 8.805 13.516 1 97 117 GLU A O 1
ATOM 926 N N . GLU A 1 118 ? -25.75 7.113 13.969 1 97.56 118 GLU A N 1
ATOM 927 C CA . GLU A 1 118 ? -25.953 7.191 15.406 1 97.56 118 GLU A CA 1
ATOM 928 C C . GLU A 1 118 ? -25.406 8.508 15.969 1 97.56 118 GLU A C 1
ATOM 930 O O . GLU A 1 118 ? -25.844 8.953 17.031 1 97.56 118 GLU A O 1
ATOM 935 N N . ASN A 1 119 ? -24.484 9.125 15.219 1 96.75 119 ASN A N 1
ATOM 936 C CA . ASN A 1 119 ? -23.906 10.391 15.656 1 96.75 119 ASN A CA 1
ATOM 937 C C . ASN A 1 119 ? -24.469 11.57 14.859 1 96.75 119 ASN A C 1
ATOM 939 O O . ASN A 1 119 ? -23.891 12.656 14.844 1 96.75 119 ASN A O 1
ATOM 943 N N . ASN A 1 120 ? -25.531 11.359 14.125 1 95.06 120 ASN A N 1
ATOM 944 C CA . ASN A 1 120 ? -26.234 12.391 13.359 1 95.06 120 ASN A CA 1
ATOM 945 C C . ASN A 1 120 ? -25.297 13.125 12.406 1 95.06 120 ASN A C 1
ATOM 947 O O . ASN A 1 120 ? -25.234 14.352 12.43 1 95.06 120 ASN A O 1
ATOM 951 N N . ASP A 1 121 ? -24.547 12.398 11.695 1 95.62 121 ASP A N 1
ATOM 952 C CA . ASP A 1 121 ? -23.609 12.914 10.695 1 95.62 121 ASP A CA 1
ATOM 953 C C . ASP A 1 121 ? -24.062 12.562 9.281 1 95.62 121 ASP A C 1
ATOM 955 O O . ASP A 1 121 ? -23.516 11.664 8.656 1 95.62 121 ASP A O 1
ATOM 959 N N . PRO A 1 122 ? -25.016 13.227 8.719 1 95 122 PRO A N 1
ATOM 960 C CA . PRO A 1 122 ? -25.578 12.875 7.414 1 95 122 PRO A CA 1
ATOM 961 C C . PRO A 1 122 ? -24.562 13.031 6.277 1 95 122 PRO A C 1
ATOM 963 O O . PRO A 1 122 ? -24.672 12.336 5.262 1 95 122 PRO A O 1
ATOM 966 N N . GLN A 1 123 ? -23.656 13.922 6.426 1 94.56 123 GLN A N 1
ATOM 967 C CA . GLN A 1 123 ? -22.656 14.086 5.379 1 94.56 123 GLN A CA 1
ATOM 968 C C . GLN A 1 123 ? -21.766 12.852 5.266 1 94.56 123 GLN A C 1
ATOM 970 O O . GLN A 1 123 ? -21.438 12.414 4.16 1 94.56 123 GLN A O 1
ATOM 975 N N . LEU A 1 124 ? -21.359 12.352 6.43 1 96.25 124 LEU A N 1
ATOM 976 C CA . LEU A 1 124 ? -20.578 11.117 6.426 1 96.25 124 LEU A CA 1
ATOM 977 C C . LEU A 1 124 ? -21.391 9.969 5.848 1 96.25 124 LEU A C 1
ATOM 979 O O . LEU A 1 124 ? -20.875 9.156 5.078 1 96.25 124 LEU A O 1
ATOM 983 N N . CYS A 1 125 ? -22.656 9.859 6.18 1 96.88 125 CYS A N 1
ATOM 984 C CA . CYS A 1 125 ? -23.531 8.844 5.602 1 96.88 125 CYS A CA 1
ATOM 985 C C . CYS A 1 125 ? -23.547 8.945 4.082 1 96.88 125 CYS A C 1
ATOM 987 O O . CYS A 1 125 ? -23.375 7.945 3.387 1 96.88 125 CYS A O 1
ATOM 989 N N . ASP A 1 126 ? -23.703 10.133 3.607 1 96.75 126 ASP A N 1
ATOM 990 C C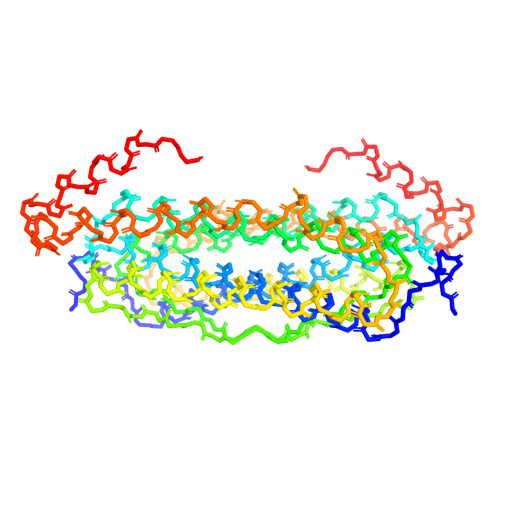A . ASP A 1 126 ? -23.766 10.375 2.17 1 96.75 126 ASP A CA 1
ATOM 991 C C . ASP A 1 126 ? -22.438 10.008 1.495 1 96.75 126 ASP A C 1
ATOM 993 O O . ASP A 1 126 ? -22.438 9.398 0.425 1 96.75 126 ASP A O 1
ATOM 997 N N . PHE A 1 127 ? -21.359 10.383 2.152 1 97.31 127 PHE A N 1
ATOM 998 C CA . PHE A 1 127 ? -20.047 10.078 1.621 1 97.31 127 PHE A CA 1
ATOM 999 C C . PHE A 1 127 ? -19.859 8.57 1.453 1 97.31 127 PHE A C 1
ATOM 1001 O O . PHE A 1 127 ? -19.391 8.109 0.409 1 97.31 127 PHE A O 1
ATOM 1008 N N . ILE A 1 128 ? -20.234 7.754 2.455 1 97.56 128 ILE A N 1
ATOM 1009 C CA . ILE A 1 128 ? -20.078 6.305 2.434 1 97.56 128 ILE A CA 1
ATOM 1010 C C . ILE A 1 128 ? -20.969 5.707 1.354 1 97.56 128 ILE A C 1
ATOM 1012 O O . ILE A 1 128 ? -20.547 4.855 0.577 1 97.56 128 ILE A O 1
ATOM 1016 N N . GLU A 1 129 ? -22.188 6.148 1.296 1 95.81 129 GLU A N 1
ATOM 1017 C CA . GLU A 1 129 ? -23.156 5.637 0.337 1 95.81 129 GLU A CA 1
ATOM 1018 C C . GLU A 1 129 ? -22.719 5.914 -1.098 1 95.81 129 GLU A C 1
ATOM 1020 O O . GLU A 1 129 ? 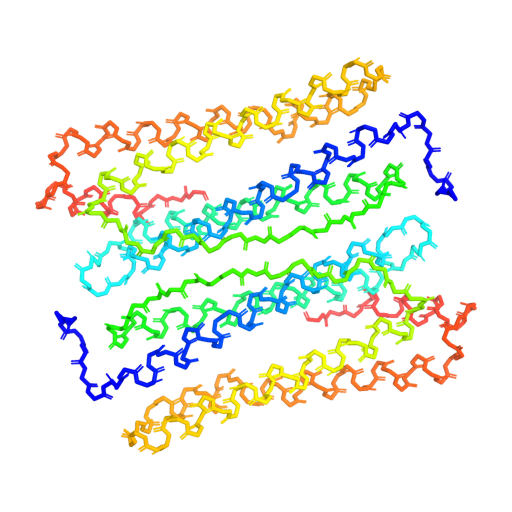-22.703 5.008 -1.935 1 95.81 129 GLU A O 1
ATOM 1025 N N . SER A 1 130 ? -22.25 7.133 -1.36 1 94.94 130 SER A N 1
ATOM 1026 C CA . SER A 1 130 ? -21.984 7.578 -2.725 1 94.94 130 SER A CA 1
ATOM 1027 C C . SER A 1 130 ? -20.625 7.094 -3.203 1 94.94 130 SER A C 1
ATOM 1029 O O . SER A 1 130 ? -20.438 6.828 -4.391 1 94.94 130 SER A O 1
ATOM 1031 N N . THR A 1 131 ? -19.766 6.934 -2.322 1 93.88 131 THR A N 1
ATOM 1032 C CA . THR A 1 131 ? -18.391 6.66 -2.727 1 93.88 131 THR A CA 1
ATOM 1033 C C . THR A 1 131 ? -18.094 5.168 -2.654 1 93.88 131 THR A C 1
ATOM 1035 O O . THR A 1 131 ? -17.312 4.645 -3.463 1 93.88 131 THR A O 1
ATOM 1038 N N . TYR A 1 132 ? -18.734 4.465 -1.727 1 95.44 132 TYR A N 1
ATOM 1039 C CA . TYR A 1 132 ? -18.234 3.125 -1.446 1 95.44 132 TYR A CA 1
ATOM 1040 C C . TYR A 1 132 ? -19.312 2.08 -1.682 1 95.44 132 TYR A C 1
ATOM 1042 O O . TYR A 1 132 ? -19.062 1.059 -2.328 1 95.44 132 TYR A O 1
ATOM 1050 N N . LEU A 1 133 ? -20.484 2.291 -1.233 1 93.25 133 LEU A N 1
ATOM 1051 C CA . LEU A 1 133 ? -21.453 1.201 -1.116 1 93.25 133 LEU A CA 1
ATOM 1052 C C . LEU A 1 133 ? -21.859 0.687 -2.492 1 93.25 133 LEU A C 1
ATOM 1054 O O . LEU A 1 133 ? -21.953 -0.524 -2.705 1 93.25 133 LEU A O 1
ATOM 1058 N N . GLU A 1 134 ? -22.062 1.569 -3.42 1 90.5 134 GLU A N 1
ATOM 1059 C CA . GLU A 1 134 ? -22.391 1.107 -4.766 1 90.5 134 GLU A CA 1
ATOM 1060 C C . GLU A 1 134 ? -21.234 0.335 -5.383 1 90.5 134 GLU A C 1
ATOM 1062 O O . GLU A 1 134 ? -21.438 -0.732 -5.969 1 90.5 134 GLU A O 1
ATOM 1067 N N . GLU A 1 135 ? -20.078 0.851 -5.266 1 91.38 135 GLU A N 1
ATOM 1068 C CA . GLU A 1 135 ? -18.875 0.205 -5.801 1 91.38 135 GLU A CA 1
ATOM 1069 C C . GLU A 1 135 ? -18.656 -1.158 -5.156 1 91.38 135 GLU A C 1
ATOM 1071 O O . GLU A 1 135 ? -18.234 -2.107 -5.824 1 91.38 135 GLU A O 1
ATOM 1076 N N . GLN A 1 136 ? -18.953 -1.202 -3.855 1 92.12 136 GLN A N 1
ATOM 1077 C CA . GLN A 1 136 ? -18.766 -2.461 -3.143 1 92.12 136 GLN A CA 1
ATOM 1078 C C . GLN A 1 136 ? -19.719 -3.529 -3.65 1 92.12 136 GLN A C 1
ATOM 1080 O O . GLN A 1 136 ? -19.344 -4.691 -3.801 1 92.12 136 GLN A O 1
ATOM 1085 N N . VAL A 1 137 ? -20.969 -3.154 -3.951 1 91.62 137 VAL A N 1
ATOM 1086 C CA . VAL A 1 137 ? -21.953 -4.102 -4.469 1 91.62 137 VAL A CA 1
ATOM 1087 C C . VAL A 1 137 ? -21.469 -4.652 -5.812 1 91.62 137 VAL A C 1
ATOM 1089 O O . VAL A 1 137 ? -21.531 -5.859 -6.051 1 91.62 137 VAL A O 1
ATOM 1092 N N . GLU A 1 138 ? -20.984 -3.814 -6.625 1 91.38 138 GLU A N 1
ATOM 1093 C CA . GLU A 1 138 ? -20.469 -4.215 -7.938 1 91.38 138 GLU A CA 1
ATOM 1094 C C . GLU A 1 138 ? -19.25 -5.113 -7.801 1 91.38 138 GLU A C 1
ATOM 1096 O O . GLU A 1 138 ? -19.109 -6.098 -8.531 1 91.38 138 GLU A O 1
ATOM 1101 N N . ALA A 1 139 ? -18.375 -4.762 -6.898 1 90.94 139 ALA A N 1
ATOM 1102 C CA . ALA A 1 139 ? -17.156 -5.543 -6.684 1 90.94 139 ALA A CA 1
ATOM 1103 C C . ALA A 1 139 ? -17.5 -6.949 -6.195 1 90.94 139 ALA A C 1
ATOM 1105 O O . ALA A 1 139 ? -16.938 -7.934 -6.688 1 90.94 139 ALA A O 1
ATOM 1106 N N . ILE A 1 140 ? -18.406 -7.055 -5.258 1 93.12 140 ILE A N 1
ATOM 1107 C CA . ILE A 1 140 ? -18.812 -8.344 -4.715 1 93.12 140 ILE A CA 1
ATOM 1108 C C . ILE A 1 140 ? -19.453 -9.195 -5.809 1 93.12 140 ILE A C 1
ATOM 1110 O O . ILE A 1 140 ? -19.156 -10.383 -5.934 1 93.12 140 ILE A O 1
ATOM 1114 N N . LYS A 1 141 ? -20.281 -8.562 -6.641 1 93.62 141 LYS A N 1
ATOM 1115 C CA . LYS A 1 141 ? -20.906 -9.266 -7.758 1 93.62 141 LYS A CA 1
ATOM 1116 C C . LYS A 1 141 ? -19.844 -9.773 -8.742 1 93.62 141 LYS A C 1
ATOM 1118 O O . LYS A 1 141 ? -19.906 -10.914 -9.195 1 93.62 141 LYS A O 1
ATOM 1123 N N . LYS A 1 142 ? -18.938 -8.938 -9.039 1 93.38 142 LYS A N 1
ATOM 1124 C CA . LYS A 1 142 ? -17.859 -9.305 -9.961 1 93.38 142 LYS A CA 1
ATOM 1125 C C . LYS A 1 142 ? -17.094 -10.523 -9.453 1 93.38 142 LYS A C 1
ATOM 1127 O O . LYS A 1 142 ? -16.875 -11.477 -10.211 1 93.38 142 LYS A O 1
ATOM 1132 N N . ILE A 1 143 ? -16.719 -10.508 -8.211 1 94.62 143 ILE A N 1
ATOM 1133 C CA . ILE A 1 143 ? -15.938 -11.609 -7.645 1 94.62 143 ILE A CA 1
ATOM 1134 C C . ILE A 1 143 ? -16.797 -12.867 -7.582 1 94.62 143 ILE A C 1
ATOM 1136 O O . ILE A 1 143 ? -16.328 -13.969 -7.863 1 94.62 143 ILE A O 1
ATOM 1140 N N . ALA A 1 144 ? -18.062 -12.703 -7.199 1 94 144 ALA A N 1
ATOM 1141 C CA . ALA A 1 144 ? -19 -13.836 -7.188 1 94 144 ALA A CA 1
ATOM 1142 C C . ALA A 1 144 ? -19.109 -14.461 -8.57 1 94 144 ALA A C 1
ATOM 1144 O O . ALA A 1 144 ? -19.141 -15.688 -8.703 1 94 144 ALA A O 1
ATOM 1145 N N . ASP A 1 145 ? -19.172 -13.609 -9.594 1 94.5 145 ASP A N 1
ATOM 1146 C CA . ASP A 1 145 ? -19.203 -14.102 -10.961 1 94.5 145 ASP A CA 1
ATOM 1147 C C . ASP A 1 145 ? -17.953 -14.906 -11.289 1 94.5 145 ASP A C 1
ATOM 1149 O O . ASP A 1 145 ? -18.016 -15.945 -11.945 1 94.5 145 ASP A O 1
ATOM 1153 N N . LEU A 1 146 ? -16.828 -14.445 -10.875 1 94.19 146 LEU A N 1
ATOM 1154 C CA . LEU A 1 146 ? -15.578 -15.133 -11.125 1 94.19 146 LEU A CA 1
ATOM 1155 C C . LEU A 1 146 ? -15.562 -16.5 -10.461 1 94.19 146 LEU A C 1
ATOM 1157 O O . LEU A 1 146 ? -15.109 -17.484 -11.055 1 94.19 146 LEU A O 1
ATOM 1161 N N . VAL A 1 147 ? -16.078 -16.547 -9.227 1 93.69 147 VAL A N 1
ATOM 1162 C CA . VAL A 1 147 ? -16.172 -17.828 -8.516 1 93.69 147 VAL A CA 1
ATOM 1163 C C . VAL A 1 147 ? -17.047 -18.797 -9.297 1 93.69 147 VAL A C 1
ATOM 1165 O O . VAL A 1 147 ? -16.672 -19.938 -9.523 1 93.69 147 VAL A O 1
ATOM 1168 N N . THR A 1 148 ? -18.156 -18.312 -9.711 1 94.88 148 THR A N 1
ATOM 1169 C CA . THR A 1 148 ? -19.109 -19.141 -10.461 1 94.88 148 THR A CA 1
ATOM 1170 C C . THR A 1 148 ? -18.484 -19.625 -11.766 1 94.88 148 THR A C 1
ATOM 1172 O O . THR A 1 148 ? -18.609 -20.797 -12.117 1 94.88 148 THR A O 1
ATOM 1175 N N . GLN A 1 149 ? -17.812 -18.734 -12.5 1 94.06 149 GLN A N 1
ATOM 1176 C CA . GLN A 1 149 ? -17.141 -19.094 -13.75 1 94.06 149 GLN A CA 1
ATOM 1177 C C . GLN A 1 149 ? -16.062 -20.141 -13.523 1 94.06 149 GLN A C 1
ATOM 1179 O O . GLN A 1 149 ? -15.961 -21.109 -14.273 1 94.06 149 GLN A O 1
ATOM 1184 N N . LEU A 1 150 ? -15.297 -19.906 -12.508 1 93.94 150 LEU A N 1
ATOM 1185 C CA . LEU A 1 150 ? -14.211 -20.828 -12.203 1 93.94 150 LEU A CA 1
ATOM 1186 C C . LEU A 1 150 ? -14.758 -22.203 -11.859 1 93.94 150 LEU A C 1
ATOM 1188 O O . LEU A 1 150 ? -14.219 -23.234 -12.297 1 93.94 150 LEU A O 1
ATOM 1192 N N . ASN A 1 151 ? -15.852 -22.25 -11.086 1 92.06 151 ASN A N 1
ATOM 1193 C CA . ASN A 1 151 ? -16.516 -23.516 -10.773 1 92.06 151 ASN A CA 1
ATOM 1194 C C . ASN A 1 151 ? -17.031 -24.188 -12.031 1 92.06 151 ASN A C 1
ATOM 1196 O O . ASN A 1 151 ? -16.906 -25.406 -12.188 1 92.06 151 ASN A O 1
ATOM 1200 N N . ARG A 1 152 ? -17.547 -23.438 -12.898 1 92.75 152 ARG A N 1
ATOM 1201 C CA . ARG A 1 152 ? -18.141 -23.938 -14.141 1 92.75 152 ARG A CA 1
ATOM 1202 C C . ARG A 1 152 ? -17.078 -24.625 -15 1 92.75 152 ARG A C 1
ATOM 1204 O O . ARG A 1 152 ? -17.344 -25.672 -15.594 1 92.75 152 ARG A O 1
ATOM 1211 N N . VAL A 1 153 ? -15.82 -24.156 -14.984 1 92.88 153 VAL A N 1
ATOM 1212 C CA . VAL A 1 153 ? -14.797 -24.688 -15.875 1 92.88 153 VAL A CA 1
ATOM 1213 C C . VAL A 1 153 ? -14 -25.766 -15.156 1 92.88 153 VAL A C 1
ATOM 1215 O O . VAL A 1 153 ? -13.008 -26.281 -15.688 1 92.88 153 VAL A O 1
ATOM 1218 N N . GLY A 1 154 ? -14.344 -26.109 -13.898 1 88.5 154 GLY A N 1
ATOM 1219 C CA . GLY A 1 154 ? -13.727 -27.203 -13.172 1 88.5 154 GLY A CA 1
ATOM 1220 C C . GLY A 1 154 ? -12.641 -26.75 -12.219 1 88.5 154 GLY A C 1
ATOM 1221 O O . GLY A 1 154 ? -12.18 -27.531 -11.375 1 88.5 154 GLY A O 1
ATOM 1222 N N . GLY A 1 155 ? -12.117 -25.531 -12.305 1 85.12 155 GLY A N 1
ATOM 1223 C CA . GLY A 1 155 ? -11.203 -24.938 -11.344 1 85.12 155 GLY A CA 1
ATOM 1224 C C . GLY A 1 155 ? -9.766 -25.375 -11.523 1 85.12 155 GLY A C 1
ATOM 1225 O O . GLY A 1 155 ? -8.898 -25.047 -10.711 1 85.12 155 GLY A O 1
ATOM 1226 N N . ASP A 1 156 ? -9.57 -26.219 -12.562 1 90.94 156 ASP A N 1
ATOM 1227 C CA . ASP A 1 156 ? -8.211 -26.672 -12.867 1 90.94 156 ASP A CA 1
ATOM 1228 C C . ASP A 1 156 ? -8.086 -27.062 -14.336 1 90.94 156 ASP A C 1
ATOM 1230 O O . ASP A 1 156 ? -9.047 -26.953 -15.102 1 90.94 156 ASP A O 1
ATOM 1234 N N . GLY A 1 157 ? -6.781 -27.359 -14.742 1 92.94 157 GLY A N 1
ATOM 1235 C CA . GLY A 1 157 ? -6.543 -27.859 -16.078 1 92.94 157 GLY A CA 1
ATOM 1236 C C . GLY A 1 157 ? -6.844 -26.844 -17.172 1 92.94 157 GLY A C 1
ATOM 1237 O O . GLY A 1 157 ? -6.594 -25.641 -16.984 1 92.94 157 GLY A O 1
ATOM 1238 N N . LEU A 1 158 ? -7.34 -27.359 -18.25 1 94.38 158 LEU A N 1
ATOM 1239 C CA . LEU A 1 158 ? -7.574 -26.531 -19.438 1 94.38 158 LEU A CA 1
ATOM 1240 C C . LEU A 1 158 ? -8.609 -25.453 -19.141 1 94.38 158 LEU A C 1
ATOM 1242 O O . LEU A 1 158 ? -8.484 -24.312 -19.625 1 94.38 158 LEU A O 1
ATOM 1246 N N . GLY A 1 159 ? -9.594 -25.75 -18.422 1 94.94 159 GLY A N 1
ATOM 1247 C CA . GLY A 1 159 ? -10.609 -24.766 -18.047 1 94.94 159 GLY A CA 1
ATOM 1248 C C . GLY A 1 159 ? -10.039 -23.578 -17.297 1 94.94 159 GLY A C 1
ATOM 1249 O O . GLY A 1 159 ? -10.367 -22.438 -17.609 1 94.94 159 GLY A O 1
ATOM 1250 N N . LEU A 1 160 ? -9.203 -23.875 -16.328 1 95.69 160 LEU A N 1
ATOM 1251 C CA . LEU A 1 160 ? -8.547 -22.812 -15.57 1 95.69 160 LEU A CA 1
ATOM 1252 C C . LEU A 1 160 ? -7.66 -21.969 -16.484 1 95.69 160 LEU A C 1
ATOM 1254 O O . LEU A 1 160 ? -7.656 -20.734 -16.391 1 95.69 160 LEU A O 1
ATOM 1258 N N . TYR A 1 161 ? -6.969 -22.641 -17.297 1 95.81 161 TYR A N 1
ATOM 1259 C CA . TYR A 1 161 ? -6.066 -21.938 -18.203 1 95.81 161 TYR A CA 1
ATOM 1260 C C . TYR A 1 161 ? -6.828 -20.969 -19.094 1 95.81 161 TYR A C 1
ATOM 1262 O O . TYR A 1 161 ? -6.477 -19.781 -19.172 1 95.81 161 TYR A O 1
ATOM 1270 N N . LEU A 1 162 ? -7.875 -21.391 -19.672 1 95.81 162 LEU A N 1
ATOM 1271 C CA . LEU A 1 162 ? -8.656 -20.562 -20.594 1 95.81 162 LEU A CA 1
ATOM 1272 C C . LEU A 1 162 ? -9.352 -19.438 -19.828 1 95.81 162 LEU A C 1
ATOM 1274 O O . LEU A 1 162 ? -9.43 -18.312 -20.312 1 95.81 162 LEU A O 1
ATOM 1278 N N . TRP A 1 163 ? -9.859 -19.828 -18.734 1 95.69 163 TRP A N 1
ATOM 1279 C CA . TRP A 1 163 ? -10.492 -18.844 -17.875 1 95.69 163 TRP A CA 1
ATOM 1280 C C . TRP A 1 163 ? -9.508 -17.734 -17.5 1 95.69 163 TRP A C 1
ATOM 1282 O O . TRP A 1 163 ? -9.836 -16.547 -17.562 1 95.69 163 TRP A O 1
ATOM 1292 N N . ASP A 1 164 ? -8.32 -18.078 -17.109 1 97 164 ASP A N 1
ATOM 1293 C CA . ASP A 1 164 ? -7.281 -17.125 -16.734 1 97 164 ASP A CA 1
ATOM 1294 C C . ASP A 1 164 ? -6.879 -16.25 -17.922 1 97 164 ASP A C 1
ATOM 1296 O O . ASP A 1 164 ? -6.656 -15.055 -17.781 1 97 164 ASP A O 1
ATOM 1300 N N . GLN A 1 165 ? -6.828 -16.812 -19.078 1 96.12 165 GLN A N 1
ATOM 1301 C CA . GLN A 1 165 ? -6.492 -16.062 -20.281 1 96.12 165 GLN A CA 1
ATOM 1302 C C . GLN A 1 165 ? -7.559 -15.023 -20.594 1 96.12 165 GLN A C 1
ATOM 1304 O O . GLN A 1 165 ? -7.242 -13.914 -21.031 1 96.12 165 GLN A O 1
ATOM 1309 N N . ASN A 1 166 ? -8.719 -15.453 -20.406 1 94.5 166 ASN A N 1
ATOM 1310 C CA . ASN A 1 166 ? -9.812 -14.516 -20.609 1 94.5 166 ASN A CA 1
ATOM 1311 C C . ASN A 1 166 ? -9.766 -13.367 -19.609 1 94.5 166 ASN A C 1
ATOM 1313 O O . ASN A 1 166 ? -10.016 -12.219 -19.953 1 94.5 166 ASN A O 1
ATOM 1317 N N . LEU A 1 167 ? -9.469 -13.719 -18.391 1 94.12 167 LEU A N 1
ATOM 1318 C CA . LEU A 1 167 ? -9.344 -12.727 -17.328 1 94.12 167 LEU A CA 1
ATOM 1319 C C . LEU A 1 167 ? -8.234 -11.727 -17.641 1 94.12 167 LEU A C 1
ATOM 1321 O O . LEU A 1 167 ? -8.375 -10.531 -17.375 1 94.12 167 LEU A O 1
ATOM 1325 N N . LEU A 1 168 ? -7.172 -12.195 -18.203 1 94.56 168 LEU A N 1
ATOM 1326 C CA . LEU A 1 168 ? -6.02 -11.367 -18.547 1 94.56 168 LEU A CA 1
ATOM 1327 C C . LEU A 1 168 ? -6.398 -10.312 -19.594 1 94.56 168 LEU A C 1
ATOM 1329 O O . LEU A 1 168 ? -5.871 -9.203 -19.578 1 94.56 168 LEU A O 1
ATOM 1333 N N . LYS A 1 169 ? -7.324 -10.703 -20.453 1 92.31 169 LYS A N 1
ATOM 1334 C CA . LYS A 1 169 ? -7.738 -9.828 -21.547 1 92.31 169 LYS A CA 1
ATOM 1335 C C . LYS A 1 169 ? -8.711 -8.758 -21.047 1 92.31 169 LYS A C 1
ATOM 1337 O O . LYS A 1 169 ? -8.922 -7.746 -21.734 1 92.31 169 LYS A O 1
ATOM 1342 N N . GLN A 1 170 ? -9.242 -8.953 -20 1 85.56 170 GLN A N 1
ATOM 1343 C CA . GLN A 1 170 ? -10.234 -8.016 -19.484 1 85.56 170 GLN A CA 1
ATOM 1344 C C . GLN A 1 170 ? -9.57 -6.809 -18.828 1 85.56 170 GLN A C 1
ATOM 1346 O O . GLN A 1 170 ? -8.492 -6.934 -18.234 1 85.56 170 GLN A O 1
ATOM 1351 N N . GLU A 1 171 ? -10.117 -5.672 -19.219 1 69.25 171 GLU A N 1
ATOM 1352 C CA . GLU A 1 171 ? -9.711 -4.453 -18.531 1 69.25 171 GLU A CA 1
ATOM 1353 C C . GLU A 1 171 ? -10.555 -4.215 -17.281 1 69.25 171 GLU A C 1
ATOM 1355 O O . GLU A 1 171 ? -11.781 -4.387 -17.312 1 69.25 171 GLU A O 1
ATOM 1360 N N . HIS A 1 172 ? -9.898 -4.23 -16.062 1 63.19 172 HIS A N 1
ATOM 1361 C CA . HIS A 1 172 ? -10.664 -3.982 -14.852 1 63.19 172 HIS A CA 1
ATOM 1362 C C . HIS A 1 172 ? -10.578 -2.518 -14.438 1 63.19 172 HIS A C 1
ATOM 1364 O O . HIS A 1 172 ? -9.578 -1.848 -14.719 1 63.19 172 HIS A O 1
ATOM 1370 N N . MET B 1 1 ? 9.328 -27.797 -4.914 1 68.5 1 MET B N 1
ATOM 1371 C CA . MET B 1 1 ? 10.406 -26.938 -5.395 1 68.5 1 MET B CA 1
ATOM 1372 C C . MET B 1 1 ? 10.016 -26.25 -6.699 1 68.5 1 MET B C 1
ATOM 1374 O O . MET B 1 1 ? 9.32 -26.828 -7.531 1 68.5 1 MET B O 1
ATOM 1378 N N . SER B 1 2 ? 10.164 -24.953 -6.703 1 80.31 2 SER B N 1
ATOM 1379 C CA . SER B 1 2 ? 9.797 -24.219 -7.906 1 80.31 2 SER B CA 1
ATOM 1380 C C . SER B 1 2 ? 10.641 -24.656 -9.102 1 80.31 2 SER B C 1
ATOM 1382 O O . SER B 1 2 ? 11.844 -24.875 -8.969 1 80.31 2 SER B O 1
ATOM 1384 N N . LEU B 1 3 ? 9.984 -24.844 -10.203 1 78.25 3 LEU B N 1
ATOM 1385 C CA . LEU B 1 3 ? 10.633 -25.25 -11.445 1 78.25 3 LEU B CA 1
ATOM 1386 C C . LEU B 1 3 ? 11.625 -24.188 -11.906 1 78.25 3 LEU B C 1
ATOM 1388 O O . LEU B 1 3 ? 12.602 -24.5 -12.594 1 78.25 3 LEU B O 1
ATOM 1392 N N . ALA B 1 4 ? 11.406 -23.062 -11.453 1 81.69 4 ALA B N 1
ATOM 1393 C CA . ALA B 1 4 ? 12.203 -21.953 -11.977 1 81.69 4 ALA B CA 1
ATOM 1394 C C . ALA B 1 4 ? 13.43 -21.703 -11.102 1 81.69 4 ALA B C 1
ATOM 1396 O O . ALA B 1 4 ? 14.336 -20.969 -11.5 1 81.69 4 ALA B O 1
ATOM 1397 N N . LYS B 1 5 ? 13.461 -22.375 -10.055 1 84.88 5 LYS B N 1
ATOM 1398 C CA . LYS B 1 5 ? 14.5 -22.047 -9.094 1 84.88 5 LYS B CA 1
ATOM 1399 C C . LYS B 1 5 ? 15.852 -22.625 -9.516 1 84.88 5 LYS B C 1
ATOM 1401 O O . LYS B 1 5 ? 15.953 -23.828 -9.781 1 84.88 5 LYS B O 1
ATOM 1406 N N . GLN B 1 6 ? 16.75 -21.859 -9.695 1 84.38 6 GLN B N 1
ATOM 1407 C CA . GLN B 1 6 ? 18.125 -22.219 -9.984 1 84.38 6 GLN B CA 1
ATOM 1408 C C . GLN B 1 6 ? 19.109 -21.281 -9.305 1 84.38 6 GLN B C 1
ATOM 1410 O O . GLN B 1 6 ? 19.078 -20.062 -9.531 1 84.38 6 GLN B O 1
ATOM 1415 N N . ASN B 1 7 ? 20.031 -21.734 -8.5 1 86 7 ASN B N 1
ATOM 1416 C CA . ASN B 1 7 ? 21.031 -20.938 -7.809 1 86 7 ASN B CA 1
ATOM 1417 C C . ASN B 1 7 ? 20.391 -19.812 -7.004 1 86 7 ASN B C 1
ATOM 1419 O O . ASN B 1 7 ? 20.828 -18.656 -7.07 1 86 7 ASN B O 1
ATOM 1423 N N . PHE B 1 8 ? 19.328 -20.141 -6.465 1 91.94 8 PHE B N 1
ATOM 1424 C CA . PHE B 1 8 ? 18.594 -19.188 -5.633 1 91.94 8 PHE B CA 1
ATOM 1425 C C . PHE B 1 8 ? 18.469 -19.719 -4.207 1 91.94 8 PHE B C 1
ATOM 1427 O O . PHE B 1 8 ? 17.578 -20.531 -3.92 1 91.94 8 PHE B O 1
ATOM 1434 N N . SER B 1 9 ? 19.297 -19.234 -3.35 1 93.88 9 SER B N 1
ATOM 1435 C CA . SER B 1 9 ? 19.406 -19.75 -1.988 1 93.88 9 SER B CA 1
ATOM 1436 C C . SER B 1 9 ? 18.219 -19.312 -1.132 1 93.88 9 SER B C 1
ATOM 1438 O O . SER B 1 9 ? 17.562 -18.328 -1.438 1 93.88 9 SER B O 1
ATOM 1440 N N . SER B 1 10 ? 17.984 -20.062 -0.075 1 95.25 10 SER B N 1
ATOM 1441 C CA . SER B 1 10 ? 16.938 -19.688 0.879 1 95.25 10 SER B CA 1
ATOM 1442 C C . SER B 1 10 ? 17.266 -18.359 1.56 1 95.25 10 SER B C 1
ATOM 1444 O O . SER B 1 10 ? 16.375 -17.594 1.884 1 95.25 10 SER B O 1
ATOM 1446 N N . ALA B 1 11 ? 18.547 -18.156 1.746 1 96.44 11 ALA B N 1
ATOM 1447 C CA . ALA B 1 11 ? 18.969 -16.906 2.367 1 96.44 11 ALA B CA 1
ATOM 1448 C C . ALA B 1 11 ? 18.609 -15.711 1.495 1 96.44 11 ALA B C 1
ATOM 1450 O O . ALA B 1 11 ? 18.141 -14.688 2 1 96.44 11 ALA B O 1
ATOM 1451 N N . SER B 1 12 ? 18.859 -15.836 0.202 1 96.56 12 SER B N 1
ATOM 1452 C CA . SER B 1 12 ? 18.5 -14.773 -0.731 1 96.56 12 SER B CA 1
ATOM 1453 C C . SER B 1 12 ? 16.984 -14.539 -0.738 1 96.56 12 SER B C 1
ATOM 1455 O O . SER B 1 12 ? 16.531 -13.398 -0.696 1 96.56 12 SER B O 1
ATOM 1457 N N . GLU B 1 13 ? 16.266 -15.617 -0.781 1 96.19 13 GLU B N 1
ATOM 1458 C CA . GLU B 1 13 ? 14.805 -15.547 -0.778 1 96.19 13 GLU B CA 1
ATOM 1459 C C . GLU B 1 13 ? 14.289 -14.812 0.458 1 96.19 13 GLU B C 1
ATOM 1461 O O . GLU B 1 13 ? 13.445 -13.922 0.352 1 96.19 13 GLU B O 1
ATOM 1466 N N . GLU B 1 14 ? 14.781 -15.164 1.589 1 97.56 14 GLU B N 1
ATOM 1467 C CA . GLU B 1 14 ? 14.375 -14.547 2.848 1 97.56 14 GLU B CA 1
ATOM 1468 C C . GLU B 1 14 ? 14.75 -13.07 2.887 1 97.56 14 GLU B C 1
ATOM 1470 O O . GLU B 1 14 ? 13.977 -12.242 3.369 1 97.56 14 GLU B O 1
ATOM 1475 N N . ALA B 1 15 ? 15.906 -12.789 2.42 1 97.75 15 ALA B N 1
ATOM 1476 C CA . ALA B 1 15 ? 16.375 -11.406 2.406 1 97.75 15 ALA B CA 1
ATOM 1477 C C . ALA B 1 15 ? 15.508 -10.539 1.494 1 97.75 15 ALA B C 1
ATOM 1479 O O . ALA B 1 15 ? 15.242 -9.375 1.801 1 97.75 15 ALA B O 1
ATOM 1480 N N . ILE B 1 16 ? 15.117 -11.062 0.368 1 98.19 16 ILE B N 1
ATOM 1481 C CA . ILE B 1 16 ? 14.234 -10.344 -0.542 1 98.19 16 ILE B CA 1
ATOM 1482 C C . ILE B 1 16 ? 12.891 -10.086 0.14 1 98.19 16 ILE B C 1
ATOM 1484 O O . ILE B 1 16 ? 12.367 -8.969 0.088 1 98.19 16 ILE B O 1
ATOM 1488 N N . ASN B 1 17 ? 12.344 -11.133 0.788 1 98.25 17 ASN B N 1
ATOM 1489 C CA . ASN B 1 17 ? 11.094 -10.961 1.514 1 98.25 17 ASN B CA 1
ATOM 1490 C C . ASN B 1 17 ? 11.211 -9.883 2.592 1 98.25 17 ASN B C 1
ATOM 1492 O O . ASN B 1 17 ? 10.281 -9.109 2.805 1 98.25 17 ASN B O 1
ATOM 1496 N N . HIS B 1 18 ? 12.336 -9.883 3.213 1 98.06 18 HIS B N 1
ATOM 1497 C CA . HIS B 1 18 ? 12.578 -8.844 4.211 1 98.06 18 HIS B CA 1
ATOM 1498 C C . HIS B 1 18 ? 12.586 -7.461 3.576 1 98.06 18 HIS B C 1
ATOM 1500 O O . HIS B 1 18 ? 11.977 -6.527 4.109 1 98.06 18 HIS B O 1
ATOM 1506 N N . GLN B 1 19 ? 13.25 -7.34 2.479 1 98.44 19 GLN B N 1
ATOM 1507 C CA . GLN B 1 19 ? 13.312 -6.047 1.804 1 98.44 19 GLN B CA 1
ATOM 1508 C C . GLN B 1 19 ? 11.938 -5.613 1.314 1 98.44 19 GLN B C 1
ATOM 1510 O O . GLN B 1 19 ? 11.609 -4.426 1.341 1 98.44 19 GLN B O 1
ATOM 1515 N N . ILE B 1 20 ? 11.141 -6.57 0.787 1 98.5 20 ILE B N 1
ATOM 1516 C CA . ILE B 1 20 ? 9.773 -6.266 0.398 1 98.5 20 ILE B CA 1
ATOM 1517 C C . ILE B 1 20 ? 9.031 -5.637 1.575 1 98.5 20 ILE B C 1
ATOM 1519 O O . ILE B 1 20 ? 8.383 -4.598 1.425 1 98.5 20 ILE B O 1
ATOM 1523 N N . SER B 1 21 ? 9.195 -6.211 2.721 1 97.69 21 SER B N 1
ATOM 1524 C CA . SER B 1 21 ? 8.539 -5.715 3.926 1 97.69 21 SER B CA 1
ATOM 1525 C C . SER B 1 21 ? 9.031 -4.32 4.293 1 97.69 21 SER B C 1
ATOM 1527 O O . SER B 1 21 ? 8.25 -3.479 4.738 1 97.69 21 SER B O 1
ATOM 1529 N N . GLN B 1 22 ? 10.281 -4.109 4.133 1 97.81 22 GLN B N 1
ATOM 1530 C CA . GLN B 1 22 ? 10.844 -2.797 4.438 1 97.81 22 GLN B CA 1
ATOM 1531 C C . GLN B 1 22 ? 10.258 -1.722 3.527 1 97.81 22 GLN B C 1
ATOM 1533 O O . GLN B 1 22 ? 9.93 -0.625 3.984 1 97.81 22 GLN B O 1
ATOM 1538 N N . GLU B 1 23 ? 10.148 -2.037 2.264 1 98.31 23 GLU B N 1
ATOM 1539 C CA . GLU B 1 23 ? 9.57 -1.09 1.315 1 98.31 23 GLU B CA 1
ATOM 1540 C C . GLU B 1 23 ? 8.109 -0.799 1.648 1 98.31 23 GLU B C 1
ATOM 1542 O O . GLU B 1 23 ? 7.672 0.354 1.606 1 98.31 23 GLU B O 1
ATOM 1547 N N . LEU B 1 24 ? 7.367 -1.843 1.935 1 98.5 24 LEU B N 1
ATOM 1548 C CA . LEU B 1 24 ? 5.953 -1.668 2.262 1 98.5 24 LEU B CA 1
ATOM 1549 C C . LEU B 1 24 ? 5.793 -0.887 3.562 1 98.5 24 LEU B C 1
ATOM 1551 O O . LEU B 1 24 ? 4.898 -0.046 3.678 1 98.5 24 LEU B O 1
ATOM 1555 N N . GLN B 1 25 ? 6.617 -1.161 4.535 1 98.25 25 GLN B N 1
ATOM 1556 C CA . GLN B 1 25 ? 6.605 -0.396 5.777 1 98.25 25 GLN B CA 1
ATOM 1557 C C . GLN B 1 25 ? 6.887 1.082 5.516 1 98.25 25 GLN B C 1
ATOM 1559 O O . GLN B 1 25 ? 6.227 1.954 6.086 1 98.25 25 GLN B O 1
ATOM 1564 N N . ALA B 1 26 ? 7.918 1.285 4.691 1 97.94 26 ALA B N 1
ATOM 1565 C CA . ALA B 1 26 ? 8.234 2.664 4.328 1 97.94 26 ALA B CA 1
ATOM 1566 C C . ALA B 1 26 ? 7.043 3.346 3.666 1 97.94 26 ALA B C 1
ATOM 1568 O O . ALA B 1 26 ? 6.754 4.512 3.939 1 97.94 26 ALA B O 1
ATOM 1569 N N . SER B 1 27 ? 6.348 2.623 2.799 1 98.19 27 SER B N 1
ATOM 1570 C CA . SER B 1 27 ? 5.156 3.154 2.148 1 98.19 27 SER B CA 1
ATOM 1571 C C . SER B 1 27 ? 4.105 3.568 3.174 1 98.19 27 SER B C 1
ATOM 1573 O O . SER B 1 27 ? 3.488 4.629 3.043 1 98.19 27 SER B O 1
ATOM 1575 N N . GLN B 1 28 ? 3.918 2.793 4.188 1 98.31 28 GLN B N 1
ATOM 1576 C CA . GLN B 1 28 ? 2.965 3.117 5.242 1 98.31 28 GLN B CA 1
ATOM 1577 C C . GLN B 1 28 ? 3.381 4.383 5.988 1 98.31 28 GLN B C 1
ATOM 1579 O O . GLN B 1 28 ? 2.537 5.215 6.324 1 98.31 28 GLN B O 1
ATOM 1584 N N . VAL B 1 29 ? 4.641 4.492 6.285 1 98.06 29 VAL B N 1
ATOM 1585 C CA . VAL B 1 29 ? 5.145 5.668 6.988 1 98.06 29 VAL B CA 1
ATOM 1586 C C . VAL B 1 29 ? 4.887 6.922 6.152 1 98.06 29 VAL B C 1
ATOM 1588 O O . VAL B 1 29 ? 4.379 7.922 6.664 1 98.06 29 VAL B O 1
ATOM 1591 N N . TYR B 1 30 ? 5.188 6.816 4.871 1 98.06 30 TYR B N 1
ATOM 1592 C CA . TYR B 1 30 ? 4.969 7.953 3.98 1 98.06 30 TYR B CA 1
ATOM 1593 C C . TYR B 1 30 ? 3.49 8.305 3.906 1 98.06 30 TYR B C 1
ATOM 1595 O O . TYR B 1 30 ? 3.131 9.484 3.816 1 98.06 30 TYR B O 1
ATOM 1603 N N . LEU B 1 31 ? 2.684 7.285 3.9 1 98.31 31 LEU B N 1
ATOM 1604 C CA . LEU B 1 31 ? 1.246 7.527 3.879 1 98.31 31 LEU B CA 1
ATOM 1605 C C . LEU B 1 31 ? 0.8 8.266 5.137 1 98.31 31 LEU B C 1
ATOM 1607 O O . LEU B 1 31 ? 0.002 9.203 5.059 1 98.31 31 LEU B O 1
ATOM 1611 N N . SER B 1 32 ? 1.303 7.906 6.219 1 98.44 32 SER B N 1
ATOM 1612 C CA . SER B 1 32 ? 1.004 8.57 7.484 1 98.44 32 SER B CA 1
ATOM 1613 C C . SER B 1 32 ? 1.497 10.016 7.477 1 98.44 32 SER B C 1
ATOM 1615 O O . SER B 1 32 ? 0.794 10.922 7.934 1 98.44 32 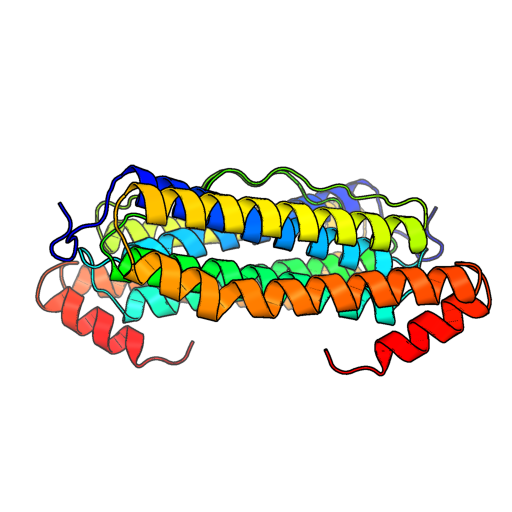SER B O 1
ATOM 1617 N N . LEU B 1 33 ? 2.697 10.203 6.938 1 98.12 33 LEU B N 1
ATOM 1618 C CA . LEU B 1 33 ? 3.266 11.539 6.812 1 98.12 33 LEU B CA 1
ATOM 1619 C C . LEU B 1 33 ? 2.391 12.422 5.926 1 98.12 33 LEU B C 1
ATOM 1621 O O . LEU B 1 33 ? 2.154 13.586 6.242 1 98.12 33 LEU B O 1
ATOM 1625 N N . SER B 1 34 ? 1.938 11.82 4.84 1 98.19 34 SER B N 1
ATOM 1626 C CA . SER B 1 34 ? 1.062 12.539 3.922 1 98.19 34 SER B CA 1
ATOM 1627 C C . SER B 1 34 ? -0.231 12.961 4.609 1 98.19 34 SER B C 1
ATOM 1629 O O . SER B 1 34 ? -0.671 14.109 4.465 1 98.19 34 SER B O 1
ATOM 1631 N N . ALA B 1 35 ? -0.782 12.039 5.363 1 98 35 ALA B N 1
ATOM 1632 C CA . ALA B 1 35 ? -2.004 12.336 6.102 1 98 35 ALA B CA 1
ATOM 1633 C C . ALA B 1 35 ? -1.772 13.461 7.105 1 98 35 ALA B C 1
ATOM 1635 O O . ALA B 1 35 ? -2.6 14.367 7.234 1 98 35 ALA B O 1
ATOM 1636 N N . TRP B 1 36 ? -0.684 13.422 7.77 1 97.38 36 TRP B N 1
ATOM 1637 C CA . TRP B 1 36 ? -0.323 14.445 8.742 1 97.38 36 TRP B CA 1
ATOM 1638 C C . TRP B 1 36 ? -0.182 15.812 8.078 1 97.38 36 TRP B C 1
ATOM 1640 O O . TRP B 1 36 ? -0.753 16.797 8.539 1 97.38 36 TRP B O 1
ATOM 1650 N N . ALA B 1 37 ? 0.561 15.859 6.965 1 97.25 37 ALA B N 1
ATOM 1651 C CA . ALA B 1 37 ? 0.829 17.109 6.27 1 97.25 37 ALA B CA 1
ATOM 1652 C C . ALA B 1 37 ? -0.455 17.719 5.707 1 97.25 37 ALA B C 1
ATOM 1654 O O . ALA B 1 37 ? -0.599 18.938 5.641 1 97.25 37 ALA B O 1
ATOM 1655 N N . GLY B 1 38 ? -1.358 16.875 5.344 1 96.19 38 GLY B N 1
ATOM 1656 C CA . GLY B 1 38 ? -2.6 17.312 4.723 1 96.19 38 GLY B CA 1
ATOM 1657 C C . GLY B 1 38 ? -3.66 17.703 5.73 1 96.19 38 GLY B C 1
ATOM 1658 O O . GLY B 1 38 ? -4.703 18.25 5.363 1 96.19 38 GLY B O 1
ATOM 1659 N N . HIS B 1 39 ? -3.432 17.375 6.977 1 94.94 39 HIS B N 1
ATOM 1660 C CA . HIS B 1 39 ? -4.391 17.734 8.016 1 94.94 39 HIS B CA 1
ATOM 1661 C C . HIS B 1 39 ? -4.629 19.234 8.062 1 94.94 39 HIS B C 1
ATOM 1663 O O . HIS B 1 39 ? -3.715 20.016 7.785 1 94.94 39 HIS B O 1
ATOM 1669 N N . ALA B 1 40 ? -5.785 19.641 8.523 1 90.5 40 ALA B N 1
ATOM 1670 C CA . ALA B 1 40 ? -6.203 21.031 8.531 1 90.5 40 ALA B CA 1
ATOM 1671 C C . ALA B 1 40 ? -5.285 21.875 9.414 1 90.5 40 ALA B C 1
ATOM 1673 O O . ALA B 1 40 ? -5.062 23.062 9.141 1 90.5 40 ALA B O 1
ATOM 1674 N N . ASN B 1 41 ? -4.695 21.25 10.438 1 90.81 41 AS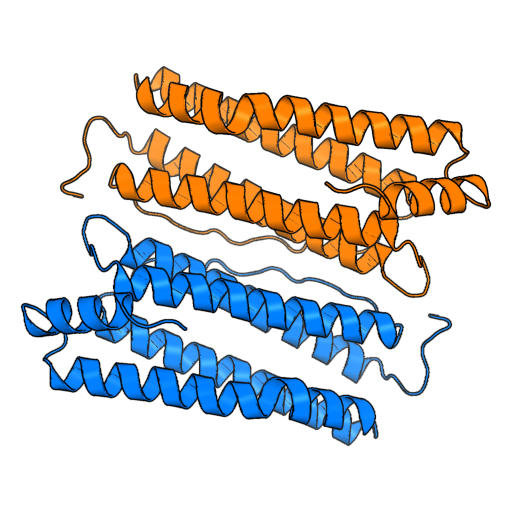N B N 1
ATOM 1675 C CA . ASN B 1 41 ? -3.84 21.969 11.375 1 90.81 41 ASN B CA 1
ATOM 1676 C C . ASN B 1 41 ? -2.459 22.234 10.781 1 90.81 41 ASN B C 1
ATOM 1678 O O . ASN B 1 41 ? -1.718 23.078 11.273 1 90.81 41 ASN B O 1
ATOM 1682 N N . GLN B 1 42 ? -2.047 21.453 9.789 1 92.75 42 GLN B N 1
ATOM 1683 C CA . GLN B 1 42 ? -0.751 21.625 9.148 1 92.75 42 GLN B CA 1
ATOM 1684 C C . GLN B 1 42 ? -0.891 22.375 7.828 1 92.75 42 GLN B C 1
ATOM 1686 O O . GLN B 1 42 ? -0.136 23.312 7.559 1 92.75 42 GLN B O 1
ATOM 1691 N N . ALA B 1 43 ? -1.863 21.922 6.969 1 93.88 43 ALA B N 1
ATOM 1692 C CA . ALA B 1 43 ? -2.195 22.562 5.699 1 93.88 43 ALA B CA 1
ATOM 1693 C C . ALA B 1 43 ? -0.948 22.766 4.848 1 93.88 43 ALA B C 1
ATOM 1695 O O . ALA B 1 43 ? -0.683 23.875 4.383 1 93.88 43 ALA B O 1
ATOM 1696 N N . LEU B 1 44 ? -0.217 21.781 4.68 1 96.56 44 LEU B N 1
ATOM 1697 C CA . LEU B 1 44 ? 0.995 21.797 3.867 1 96.56 44 LEU B CA 1
ATOM 1698 C C . LEU B 1 44 ? 0.825 20.922 2.621 1 96.56 44 LEU B C 1
ATOM 1700 O O . LEU B 1 44 ? 1.359 19.812 2.551 1 96.56 44 LEU B O 1
ATOM 1704 N N . PRO B 1 45 ? 0.153 21.453 1.594 1 96.81 45 PRO B N 1
ATOM 1705 C CA . PRO B 1 45 ? -0.197 20.656 0.42 1 96.81 45 PRO B CA 1
ATOM 1706 C C . PRO B 1 45 ? 1.028 20.188 -0.361 1 96.81 45 PRO B C 1
ATOM 1708 O O . PRO B 1 45 ? 0.994 19.125 -0.991 1 96.81 45 PRO B O 1
ATOM 1711 N N . GLY B 1 46 ? 2.094 20.953 -0.425 1 97.06 46 GLY B N 1
ATOM 1712 C CA . GLY B 1 46 ? 3.314 20.516 -1.08 1 97.06 46 GLY B CA 1
ATOM 1713 C C . GLY B 1 46 ? 3.928 19.297 -0.431 1 97.06 46 GLY B C 1
ATOM 1714 O O . GLY B 1 46 ? 4.277 18.328 -1.116 1 97.06 46 GLY B O 1
ATOM 1715 N N . LEU B 1 47 ? 4.035 19.375 0.865 1 96.69 47 LEU B N 1
ATOM 1716 C CA . LEU B 1 47 ? 4.582 18.25 1.616 1 96.69 47 LEU B CA 1
ATOM 1717 C C . LEU B 1 47 ? 3.664 17.031 1.523 1 96.69 47 LEU B C 1
ATOM 1719 O O . LEU B 1 47 ? 4.137 15.906 1.429 1 96.69 47 LEU B O 1
ATOM 1723 N N . GLU B 1 48 ? 2.332 17.25 1.666 1 97.69 48 GLU B N 1
ATOM 1724 C CA . GLU B 1 48 ? 1.355 16.172 1.502 1 97.69 48 GLU B CA 1
ATOM 1725 C C . GLU B 1 48 ? 1.564 15.438 0.184 1 97.69 48 GLU B C 1
ATOM 1727 O O . GLU B 1 48 ? 1.631 14.211 0.16 1 97.69 48 GLU B O 1
ATOM 1732 N N . LYS B 1 49 ? 1.661 16.188 -0.875 1 97.38 49 LYS B N 1
ATOM 1733 C CA . LYS B 1 49 ? 1.859 15.625 -2.205 1 97.38 49 LYS B CA 1
ATOM 1734 C C . LYS B 1 49 ? 3.174 14.852 -2.281 1 97.38 49 LYS B C 1
ATOM 1736 O O . LYS B 1 49 ? 3.215 13.734 -2.805 1 97.38 49 LYS B O 1
ATOM 1741 N N . PHE B 1 50 ? 4.219 15.477 -1.816 1 96.75 50 PHE B N 1
ATOM 1742 C CA . PHE B 1 50 ? 5.535 14.844 -1.833 1 96.75 50 PHE B CA 1
ATOM 1743 C C . PHE B 1 50 ? 5.492 13.492 -1.133 1 96.75 50 PHE B C 1
ATOM 1745 O O . PHE B 1 50 ? 5.984 12.5 -1.668 1 96.75 50 PHE B O 1
ATOM 1752 N N . PHE B 1 51 ? 4.883 13.469 0.101 1 97.69 51 PHE B N 1
ATOM 1753 C CA . PHE B 1 51 ? 4.828 12.234 0.879 1 97.69 51 PHE B CA 1
ATOM 1754 C C . PHE B 1 51 ? 3.943 11.203 0.194 1 97.69 51 PHE B C 1
ATOM 1756 O O . PHE B 1 51 ? 4.25 10.008 0.206 1 97.69 51 PHE B O 1
ATOM 1763 N N . ARG B 1 52 ? 2.867 11.617 -0.353 1 97.44 52 ARG B N 1
ATOM 1764 C CA . ARG B 1 52 ? 1.974 10.719 -1.071 1 97.44 52 ARG B CA 1
ATOM 1765 C C . ARG B 1 52 ? 2.693 10.047 -2.236 1 97.44 52 ARG B C 1
ATOM 1767 O O . ARG B 1 52 ? 2.596 8.836 -2.416 1 97.44 52 ARG B O 1
ATOM 1774 N N . GLU B 1 53 ? 3.379 10.812 -3.01 1 96.69 53 GLU B N 1
ATOM 1775 C CA . GLU B 1 53 ? 4.137 10.289 -4.141 1 96.69 53 GLU B CA 1
ATOM 1776 C C . GLU B 1 53 ? 5.25 9.352 -3.676 1 96.69 53 GLU B C 1
ATOM 1778 O O . GLU B 1 53 ? 5.535 8.352 -4.328 1 96.69 53 GLU B O 1
ATOM 1783 N N . SER B 1 54 ? 5.871 9.742 -2.594 1 96.44 54 SER B N 1
ATOM 1784 C CA . SER B 1 54 ? 6.906 8.883 -2.029 1 96.44 54 SER B CA 1
ATOM 1785 C C . SER B 1 54 ? 6.332 7.535 -1.592 1 96.44 54 SER B C 1
ATOM 1787 O O . SER B 1 54 ? 6.973 6.496 -1.766 1 96.44 54 SER B O 1
ATOM 1789 N N . ALA B 1 55 ? 5.113 7.531 -0.999 1 97.19 55 ALA B N 1
ATOM 1790 C CA . ALA B 1 55 ? 4.441 6.293 -0.61 1 97.19 55 ALA B CA 1
ATOM 1791 C C . ALA B 1 55 ? 4.219 5.387 -1.817 1 97.19 55 ALA B C 1
ATOM 1793 O O . ALA B 1 55 ? 4.457 4.18 -1.749 1 97.19 55 ALA B O 1
ATOM 1794 N N . GLU B 1 56 ? 3.791 5.961 -2.891 1 96.38 56 GLU B N 1
ATOM 1795 C CA . GLU B 1 56 ? 3.557 5.211 -4.121 1 96.38 56 GLU B CA 1
ATOM 1796 C C . GLU B 1 56 ? 4.855 4.633 -4.672 1 96.38 56 GLU B C 1
ATOM 1798 O O . GLU B 1 56 ? 4.891 3.488 -5.125 1 96.38 56 GLU B O 1
ATOM 1803 N N . GLU B 1 57 ? 5.863 5.414 -4.645 1 95.5 57 GLU B N 1
ATOM 1804 C CA . GLU B 1 57 ? 7.164 4.965 -5.141 1 95.5 57 GLU B CA 1
ATOM 1805 C C . GLU B 1 57 ? 7.66 3.748 -4.359 1 95.5 57 GLU B C 1
ATOM 1807 O O . GLU B 1 57 ? 8.148 2.783 -4.953 1 95.5 57 GLU B O 1
ATOM 1812 N N . GLU B 1 58 ? 7.547 3.816 -3.027 1 97.19 58 GLU B N 1
ATOM 1813 C CA . GLU B 1 58 ? 7.988 2.682 -2.223 1 97.19 58 GLU B CA 1
ATOM 1814 C C . GLU B 1 58 ? 7.172 1.431 -2.537 1 97.19 58 GLU B C 1
ATOM 1816 O O . GLU B 1 58 ? 7.699 0.316 -2.51 1 97.19 58 GLU B O 1
ATOM 1821 N N . ARG B 1 59 ? 5.949 1.582 -2.75 1 96.75 59 ARG B N 1
ATOM 1822 C CA . ARG B 1 59 ? 5.121 0.447 -3.141 1 96.75 59 ARG B CA 1
ATOM 1823 C C . ARG B 1 59 ? 5.602 -0.155 -4.457 1 96.75 59 ARG B C 1
ATOM 1825 O O . ARG B 1 59 ? 5.609 -1.377 -4.621 1 96.75 59 ARG B O 1
ATOM 1832 N N . GLU B 1 60 ? 5.93 0.708 -5.363 1 96.56 60 GLU B N 1
ATOM 1833 C CA . GLU B 1 60 ? 6.465 0.228 -6.633 1 96.56 60 GLU B CA 1
ATOM 1834 C C . GLU B 1 60 ? 7.766 -0.543 -6.426 1 96.56 60 GLU B C 1
ATOM 1836 O O . GLU B 1 60 ? 8.016 -1.541 -7.105 1 96.56 60 GLU B O 1
ATOM 1841 N N . HIS B 1 61 ? 8.594 -0.044 -5.535 1 97.25 61 HIS B N 1
ATOM 1842 C CA . HIS B 1 61 ? 9.82 -0.764 -5.207 1 97.25 61 HIS B CA 1
ATOM 1843 C C . HIS B 1 61 ? 9.508 -2.164 -4.688 1 97.25 61 HIS B C 1
ATOM 1845 O O . HIS B 1 61 ? 10.164 -3.135 -5.086 1 97.25 61 HIS B O 1
ATOM 1851 N N . ALA B 1 62 ? 8.508 -2.285 -3.83 1 98.25 62 ALA B N 1
ATOM 1852 C CA . ALA B 1 62 ? 8.094 -3.588 -3.318 1 98.25 62 ALA B CA 1
ATOM 1853 C C . ALA B 1 62 ? 7.621 -4.496 -4.449 1 98.25 62 ALA B C 1
ATOM 1855 O O . ALA B 1 62 ? 7.973 -5.676 -4.496 1 98.25 62 ALA B O 1
ATOM 1856 N N . GLN B 1 63 ? 6.84 -3.908 -5.332 1 97.69 63 GLN B N 1
ATOM 1857 C CA . GLN B 1 63 ? 6.297 -4.676 -6.445 1 97.69 63 GLN B CA 1
ATOM 1858 C C . GLN B 1 63 ? 7.414 -5.227 -7.328 1 97.69 63 GLN B C 1
ATOM 1860 O O . GLN B 1 63 ? 7.344 -6.371 -7.785 1 97.69 63 GLN B O 1
ATOM 1865 N N . LYS B 1 64 ? 8.438 -4.441 -7.605 1 97.56 64 LYS B N 1
ATOM 1866 C CA . LYS B 1 64 ? 9.57 -4.902 -8.398 1 97.56 64 LYS B CA 1
ATOM 1867 C C . LYS B 1 64 ? 10.258 -6.094 -7.742 1 97.56 64 LYS B C 1
ATOM 1869 O O . LYS B 1 64 ? 10.648 -7.043 -8.422 1 97.56 64 LYS B O 1
ATOM 1874 N N . LEU B 1 65 ? 10.375 -6.02 -6.465 1 98.31 65 LEU B N 1
ATOM 1875 C CA . LEU B 1 65 ? 10.992 -7.117 -5.73 1 98.31 65 LEU B CA 1
ATOM 1876 C C . LEU B 1 65 ? 10.117 -8.367 -5.77 1 98.31 65 LEU B C 1
ATOM 1878 O O . LEU B 1 65 ? 10.617 -9.484 -5.898 1 98.31 65 LEU B O 1
ATOM 1882 N N . ILE B 1 66 ? 8.828 -8.188 -5.664 1 98.12 66 ILE B N 1
ATOM 1883 C CA . ILE B 1 66 ? 7.875 -9.289 -5.734 1 98.12 66 ILE B CA 1
ATOM 1884 C C . ILE B 1 66 ? 7.992 -9.984 -7.09 1 98.12 66 ILE B C 1
ATOM 1886 O O . ILE B 1 66 ? 8.109 -11.211 -7.156 1 98.12 66 ILE B O 1
ATOM 1890 N N . ASN B 1 67 ? 7.973 -9.141 -8.102 1 96.81 67 ASN B N 1
ATOM 1891 C CA . ASN B 1 67 ? 8.117 -9.688 -9.445 1 96.81 67 ASN B CA 1
ATOM 1892 C C . ASN B 1 67 ? 9.422 -10.469 -9.602 1 96.81 67 ASN B C 1
ATOM 1894 O O . ASN B 1 67 ? 9.438 -11.539 -10.203 1 96.81 67 ASN B O 1
ATOM 1898 N N . TYR B 1 68 ? 10.516 -9.93 -9.094 1 96.44 68 TYR B N 1
ATOM 1899 C CA . TYR B 1 68 ? 11.82 -10.57 -9.188 1 96.44 68 TYR B CA 1
ATOM 1900 C C . TYR B 1 68 ? 11.82 -11.914 -8.461 1 96.44 68 TYR B C 1
ATOM 1902 O O . TYR B 1 68 ? 12.305 -12.914 -9 1 96.44 68 TYR B O 1
ATOM 1910 N N . GLN B 1 69 ? 11.32 -11.914 -7.242 1 96.69 69 GLN B N 1
ATOM 1911 C CA . GLN B 1 69 ? 11.25 -13.141 -6.445 1 96.69 69 GLN B CA 1
ATOM 1912 C C . GLN B 1 69 ? 10.477 -14.227 -7.18 1 96.69 69 GLN B C 1
ATOM 1914 O O . GLN B 1 69 ? 10.906 -15.383 -7.234 1 96.69 69 GLN B O 1
ATOM 1919 N N . ASN B 1 70 ? 9.336 -13.812 -7.746 1 95.06 70 ASN B N 1
ATOM 1920 C CA . ASN B 1 70 ? 8.523 -14.758 -8.508 1 95.06 70 ASN B CA 1
ATOM 1921 C C . ASN B 1 70 ? 9.281 -15.305 -9.711 1 95.06 70 ASN B C 1
ATOM 1923 O O . ASN B 1 70 ? 9.242 -16.516 -9.977 1 95.06 70 ASN B O 1
ATOM 1927 N N . ARG B 1 71 ? 9.945 -14.414 -10.375 1 93.31 71 ARG B N 1
ATOM 1928 C CA . ARG B 1 71 ? 10.695 -14.805 -11.562 1 93.31 71 ARG B CA 1
ATOM 1929 C C . ARG B 1 71 ? 11.789 -15.812 -11.219 1 93.31 71 ARG B C 1
ATOM 1931 O O . ARG B 1 71 ? 12.086 -16.719 -12.008 1 93.31 71 ARG B O 1
ATOM 1938 N N . ARG B 1 72 ? 12.391 -15.656 -10.016 1 94.25 72 ARG B N 1
ATOM 1939 C CA . ARG B 1 72 ? 13.484 -16.516 -9.602 1 94.25 72 ARG B CA 1
ATOM 1940 C C . ARG B 1 72 ? 12.961 -17.797 -8.953 1 94.25 72 ARG B C 1
ATOM 1942 O O . ARG B 1 72 ? 13.742 -18.656 -8.555 1 94.25 72 ARG B O 1
ATOM 1949 N N . GLY B 1 73 ? 11.609 -17.875 -8.844 1 93.75 73 GLY B N 1
ATOM 1950 C CA . GLY B 1 73 ? 10.984 -19.094 -8.328 1 93.75 73 GLY B CA 1
ATOM 1951 C C . GLY B 1 73 ? 10.836 -19.094 -6.82 1 93.75 73 GLY B C 1
ATOM 1952 O O . GLY B 1 73 ? 10.508 -20.125 -6.227 1 93.75 73 GLY B O 1
ATOM 1953 N N . GLY B 1 74 ? 11.117 -17.922 -6.184 1 95 74 GLY B N 1
ATOM 1954 C CA . GLY B 1 74 ? 10.953 -17.828 -4.746 1 95 74 GLY B CA 1
ATOM 1955 C C . GLY B 1 74 ? 9.531 -17.484 -4.328 1 95 74 GLY B C 1
ATOM 1956 O O . GLY B 1 74 ? 8.734 -17.016 -5.141 1 95 74 GLY B O 1
ATOM 1957 N N . LYS B 1 75 ? 9.258 -17.781 -3.107 1 95.25 75 LYS B N 1
ATOM 1958 C CA . LYS B 1 75 ? 7.938 -17.5 -2.555 1 95.25 75 LYS B CA 1
ATOM 1959 C C . LYS B 1 75 ? 7.914 -16.156 -1.843 1 95.25 75 LYS B C 1
ATOM 1961 O O . LYS B 1 75 ? 8.789 -15.859 -1.024 1 95.25 75 LYS B O 1
ATOM 1966 N N . VAL B 1 76 ? 6.93 -15.383 -2.162 1 97.31 76 VAL B N 1
ATOM 1967 C CA . VAL B 1 76 ? 6.746 -14.102 -1.496 1 97.31 76 VAL B CA 1
ATOM 1968 C C . VAL B 1 76 ? 5.949 -14.297 -0.208 1 97.31 76 VAL B C 1
ATOM 1970 O O . VAL B 1 76 ? 4.887 -14.93 -0.216 1 97.31 76 VAL B O 1
ATOM 1973 N N . ILE B 1 77 ? 6.473 -13.797 0.813 1 97.56 77 ILE B N 1
ATOM 1974 C CA . ILE B 1 77 ? 5.812 -13.805 2.113 1 97.56 77 ILE B CA 1
ATOM 1975 C C . ILE B 1 77 ? 5.781 -12.383 2.68 1 97.56 77 ILE B C 1
ATOM 1977 O O . ILE B 1 77 ? 6.812 -11.852 3.098 1 97.56 77 ILE B O 1
ATOM 1981 N N . LEU B 1 78 ? 4.613 -11.82 2.654 1 97.44 78 LEU B N 1
ATOM 1982 C CA . LEU B 1 78 ? 4.469 -10.492 3.238 1 97.44 78 LEU B CA 1
ATOM 1983 C C . LEU B 1 78 ? 4.391 -10.57 4.758 1 97.44 78 LEU B C 1
ATOM 1985 O O . LEU B 1 78 ? 3.715 -11.445 5.309 1 97.44 78 LEU B O 1
ATOM 1989 N N . GLN B 1 79 ? 5.004 -9.656 5.41 1 97.06 79 GLN B N 1
ATOM 1990 C CA . GLN B 1 79 ? 5.078 -9.648 6.867 1 97.06 79 GLN B CA 1
ATOM 1991 C C . GLN B 1 79 ? 4.133 -8.609 7.461 1 97.06 79 GLN B C 1
ATOM 1993 O O . GLN B 1 79 ? 3.547 -7.809 6.734 1 97.06 79 GLN B O 1
ATOM 1998 N N . THR B 1 80 ? 3.99 -8.758 8.766 1 98.19 80 THR B N 1
ATOM 1999 C CA . THR B 1 80 ? 3.256 -7.73 9.508 1 98.19 80 THR B CA 1
ATOM 2000 C C . THR B 1 80 ? 3.918 -6.367 9.336 1 98.19 80 THR B C 1
ATOM 2002 O O . THR B 1 80 ? 5.145 -6.254 9.391 1 98.19 80 THR B O 1
ATOM 2005 N N . LEU B 1 81 ? 3.117 -5.402 9.062 1 98.06 81 LEU B N 1
ATOM 2006 C CA . LEU B 1 81 ? 3.588 -4.023 9.047 1 98.06 81 LEU B CA 1
ATOM 2007 C C . LEU B 1 81 ? 3.18 -3.289 10.32 1 98.06 81 LEU B C 1
ATOM 2009 O O . LEU B 1 81 ? 2.002 -3.283 10.688 1 98.06 81 LEU B O 1
ATOM 2013 N N . GLN B 1 82 ? 4.078 -2.688 10.938 1 97.62 82 GLN B N 1
ATOM 2014 C CA . GLN B 1 82 ? 3.814 -1.991 12.195 1 97.62 82 GLN B CA 1
ATOM 2015 C C . GLN B 1 82 ? 3.105 -0.662 11.945 1 97.62 82 GLN B C 1
ATOM 2017 O O . GLN B 1 82 ? 3.303 -0.031 10.906 1 97.62 82 GLN B O 1
ATOM 2022 N N . ALA B 1 83 ? 2.293 -0.286 12.906 1 97.75 83 ALA B N 1
ATOM 2023 C CA . ALA B 1 83 ? 1.681 1.038 12.828 1 97.75 83 ALA B CA 1
ATOM 2024 C C . ALA B 1 83 ? 2.744 2.133 12.789 1 97.75 83 ALA B C 1
ATOM 2026 O O . ALA B 1 83 ? 3.639 2.168 13.633 1 97.75 83 ALA B O 1
ATOM 2027 N N . PRO B 1 84 ? 2.629 2.945 11.789 1 96.81 84 PRO B N 1
ATOM 2028 C CA . PRO B 1 84 ? 3.592 4.051 11.766 1 96.81 84 PRO B CA 1
ATOM 2029 C C . PRO B 1 84 ? 3.252 5.152 12.766 1 96.81 84 PRO B C 1
ATOM 2031 O O . PRO B 1 84 ? 2.143 5.184 13.305 1 96.81 84 PRO B O 1
ATOM 2034 N N . GLU B 1 85 ? 4.254 6.004 12.992 1 94.81 85 GLU B N 1
ATOM 2035 C CA . GLU B 1 85 ? 3.99 7.234 13.727 1 94.81 85 GLU B CA 1
ATO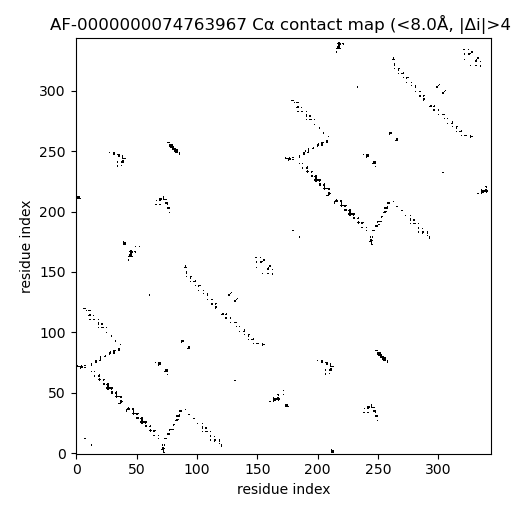M 2036 C C . GLU B 1 85 ? 2.93 8.078 13.023 1 94.81 85 GLU B C 1
ATOM 2038 O O . GLU B 1 85 ? 2.842 8.078 11.797 1 94.81 85 GLU B O 1
ATOM 2043 N N . SER B 1 86 ? 2.117 8.758 13.875 1 94.44 86 SER B N 1
ATOM 2044 C CA . SER B 1 86 ? 1.052 9.547 13.266 1 94.44 86 SER B CA 1
ATOM 2045 C C . SER B 1 86 ? 1.201 11.031 13.602 1 94.44 86 SER B C 1
ATOM 2047 O O . SER B 1 86 ? 0.475 11.867 13.062 1 94.44 86 SER B O 1
ATOM 2049 N N . ASP B 1 87 ? 2.156 11.281 14.438 1 93.5 87 ASP B N 1
ATOM 2050 C CA . ASP B 1 87 ? 2.312 12.664 14.875 1 93.5 87 ASP B CA 1
ATOM 2051 C C . ASP B 1 87 ? 3.77 13.109 14.789 1 93.5 87 ASP B C 1
ATOM 2053 O O . ASP B 1 87 ? 4.656 12.469 15.359 1 93.5 87 ASP B O 1
ATOM 2057 N N . TRP B 1 88 ? 3.93 14.133 14.047 1 94.38 88 TRP B N 1
ATOM 2058 C CA . TRP B 1 88 ? 5.23 14.789 13.938 1 94.38 88 TRP B CA 1
ATOM 2059 C C . TRP B 1 88 ? 5.168 16.219 14.453 1 94.38 88 TRP B C 1
ATOM 2061 O O . TRP B 1 88 ? 4.176 16.922 14.234 1 94.38 88 TRP B O 1
ATOM 2071 N N . SER B 1 89 ? 6.191 16.656 15.156 1 93.88 89 SER B N 1
ATOM 2072 C CA . SER B 1 89 ? 6.164 17.922 15.891 1 93.88 89 SER B CA 1
ATOM 2073 C C . SER B 1 89 ? 6.266 19.125 14.953 1 93.88 89 SER B C 1
ATOM 2075 O O . SER B 1 89 ? 5.863 20.234 15.305 1 93.88 89 SER B O 1
ATOM 2077 N N . SER B 1 90 ? 6.918 18.922 13.797 1 94.25 90 SER B N 1
ATOM 2078 C CA . SER B 1 90 ? 7.098 19.984 12.82 1 94.25 90 SER B CA 1
ATOM 2079 C C . SER B 1 90 ? 7.402 19.422 11.43 1 94.25 90 SER B C 1
ATOM 2081 O O . SER B 1 90 ? 7.688 18.234 11.289 1 94.25 90 SER B O 1
ATOM 2083 N N . ALA B 1 91 ? 7.289 20.328 10.484 1 95.31 91 ALA B N 1
ATOM 2084 C CA . ALA B 1 91 ? 7.68 19.938 9.133 1 95.31 91 ALA B CA 1
ATOM 2085 C C . ALA B 1 91 ? 9.133 19.484 9.086 1 95.31 91 ALA B C 1
ATOM 2087 O O . ALA B 1 91 ? 9.469 18.5 8.422 1 95.31 91 ALA B O 1
ATOM 2088 N N . ARG B 1 92 ? 9.93 20.156 9.859 1 93.81 92 ARG B N 1
ATOM 2089 C CA . ARG B 1 92 ? 11.344 19.797 9.93 1 93.81 92 ARG B CA 1
ATOM 2090 C C . ARG B 1 92 ? 11.523 18.391 10.492 1 93.81 92 ARG B C 1
ATOM 2092 O O . ARG B 1 92 ? 12.242 17.578 9.906 1 93.81 92 ARG B O 1
ATOM 2099 N N . ASN B 1 93 ? 10.914 18.172 11.523 1 95 93 ASN B N 1
ATOM 2100 C CA . ASN B 1 93 ? 10.977 16.859 12.141 1 95 93 ASN B CA 1
ATOM 2101 C C . ASN B 1 93 ? 10.461 15.773 11.195 1 95 93 ASN B C 1
ATOM 2103 O O . ASN B 1 93 ? 11.023 14.672 11.141 1 95 93 ASN B O 1
ATOM 2107 N N . ALA B 1 94 ? 9.406 16.062 10.5 1 95.94 94 ALA B N 1
ATOM 2108 C CA . ALA B 1 94 ? 8.82 15.125 9.555 1 95.94 94 ALA B CA 1
ATOM 2109 C C . ALA B 1 94 ? 9.812 14.766 8.453 1 95.94 94 ALA B C 1
ATOM 2111 O O . ALA B 1 94 ? 10.031 13.586 8.164 1 95.94 94 ALA B O 1
ATOM 2112 N N . ILE B 1 95 ? 10.445 15.695 7.879 1 95.31 95 ILE B N 1
ATOM 2113 C CA . ILE B 1 95 ? 11.359 15.445 6.766 1 95.31 95 ILE B CA 1
ATOM 2114 C C . ILE B 1 95 ? 12.625 14.75 7.281 1 95.31 95 ILE B C 1
ATOM 2116 O O . ILE B 1 95 ? 13.18 13.883 6.609 1 95.31 95 ILE B O 1
ATOM 2120 N N . GLU B 1 96 ? 13.07 15.141 8.414 1 94.81 96 GLU B N 1
ATOM 2121 C CA . GLU B 1 96 ? 14.227 14.477 9 1 94.81 96 GLU B CA 1
ATOM 2122 C C . GLU B 1 96 ? 13.945 13 9.258 1 94.81 96 GLU B C 1
ATOM 2124 O O . GLU B 1 96 ? 14.82 12.148 9.062 1 94.81 96 GLU B O 1
ATOM 2129 N N . SER B 1 97 ? 12.773 12.734 9.727 1 94.5 97 SER B N 1
ATOM 2130 C CA . SER B 1 97 ? 12.367 11.352 9.945 1 94.5 97 SER B CA 1
ATOM 2131 C C . SER B 1 97 ? 12.383 10.555 8.641 1 94.5 97 SER B C 1
ATOM 2133 O O . SER B 1 97 ? 12.742 9.375 8.625 1 94.5 97 SER B O 1
ATOM 2135 N N . THR B 1 98 ? 11.984 11.211 7.602 1 95.62 98 THR B N 1
ATOM 2136 C CA . THR B 1 98 ? 11.969 10.508 6.324 1 95.62 98 THR B CA 1
ATOM 2137 C C . THR B 1 98 ? 13.391 10.258 5.828 1 95.62 98 THR B C 1
ATOM 2139 O O . THR B 1 98 ? 13.656 9.242 5.184 1 95.62 98 THR B O 1
ATOM 2142 N N . LEU B 1 99 ? 14.258 11.219 6.102 1 94.69 99 LEU B N 1
ATOM 2143 C CA . LEU B 1 99 ? 15.656 11.008 5.754 1 94.69 99 LEU B CA 1
ATOM 2144 C C . LEU B 1 99 ? 16.203 9.75 6.434 1 94.69 99 LEU B C 1
ATOM 2146 O O . LEU B 1 99 ? 16.844 8.922 5.789 1 94.69 99 LEU B O 1
ATOM 2150 N N . GLN B 1 100 ? 15.891 9.641 7.703 1 95.5 100 GLN B N 1
ATOM 2151 C CA . GLN B 1 100 ? 16.328 8.453 8.43 1 95.5 100 GLN B CA 1
ATOM 2152 C C . GLN B 1 100 ? 15.672 7.195 7.867 1 95.5 100 GLN B C 1
ATOM 2154 O O . GLN B 1 100 ? 16.328 6.156 7.742 1 95.5 100 GLN B O 1
ATOM 2159 N N . LEU B 1 101 ? 14.422 7.27 7.559 1 95.19 101 LEU B N 1
ATOM 2160 C CA . LEU B 1 101 ? 13.688 6.172 6.934 1 95.19 101 LEU B CA 1
ATOM 2161 C C . LEU B 1 101 ? 14.398 5.695 5.672 1 95.19 101 LEU B C 1
ATOM 2163 O O . LEU B 1 101 ? 14.617 4.496 5.492 1 95.19 101 LEU B O 1
ATOM 2167 N N . GLU B 1 102 ? 14.773 6.613 4.824 1 94.94 102 GLU B N 1
ATOM 2168 C CA . GLU B 1 102 ? 15.438 6.281 3.564 1 94.94 102 GLU B CA 1
ATOM 2169 C C . GLU B 1 102 ? 16.797 5.645 3.805 1 94.94 102 GLU B C 1
ATOM 2171 O O . GLU B 1 102 ? 17.203 4.727 3.084 1 94.94 102 GLU B O 1
ATOM 2176 N N . LYS B 1 103 ? 17.5 6.148 4.746 1 95.25 103 LYS B N 1
ATOM 2177 C CA . LYS B 1 103 ? 18.797 5.57 5.09 1 95.25 103 LYS B CA 1
ATOM 2178 C C . LYS B 1 103 ? 18.641 4.129 5.578 1 95.25 103 LYS B C 1
ATOM 2180 O O . LYS B 1 103 ? 19.453 3.264 5.23 1 95.25 103 LYS B O 1
ATOM 2185 N N . ASP B 1 104 ? 17.625 3.926 6.352 1 96.19 104 ASP B N 1
ATOM 2186 C CA . ASP B 1 104 ? 17.344 2.576 6.836 1 96.19 104 ASP B CA 1
ATOM 2187 C C . ASP B 1 104 ? 16.984 1.644 5.68 1 96.19 104 ASP B C 1
ATOM 2189 O O . ASP B 1 104 ? 17.422 0.492 5.645 1 96.19 104 ASP B O 1
ATOM 2193 N N . VAL B 1 105 ? 16.125 2.102 4.781 1 96.31 105 VAL B N 1
ATOM 2194 C CA . VAL B 1 105 ? 15.781 1.319 3.6 1 96.31 105 VAL B CA 1
ATOM 2195 C C . VAL B 1 105 ? 17.031 0.991 2.801 1 96.31 105 VAL B C 1
ATOM 2197 O O . VAL B 1 105 ? 17.219 -0.147 2.361 1 96.31 105 VAL B O 1
ATOM 2200 N N . ASN B 1 106 ? 17.906 1.983 2.631 1 95.75 106 ASN B N 1
ATOM 2201 C CA . ASN B 1 106 ? 19.156 1.774 1.908 1 95.75 106 ASN B CA 1
ATOM 2202 C C . ASN B 1 106 ? 20.047 0.744 2.605 1 95.75 106 ASN B C 1
ATOM 2204 O O . ASN B 1 106 ? 20.641 -0.112 1.95 1 95.75 106 ASN B O 1
ATOM 2208 N N . LYS B 1 107 ? 20.172 0.843 3.9 1 97 107 LYS B N 1
ATOM 2209 C CA . LYS B 1 107 ? 20.938 -0.13 4.668 1 97 107 LYS B CA 1
ATOM 2210 C C . LYS B 1 107 ? 20.422 -1.547 4.445 1 97 107 LYS B C 1
ATOM 2212 O O . LYS B 1 107 ? 21.203 -2.488 4.309 1 97 107 LYS B O 1
ATOM 2217 N N . SER B 1 108 ? 19.109 -1.653 4.438 1 97.31 108 SER B N 1
ATOM 2218 C CA . SER B 1 108 ? 18.484 -2.949 4.184 1 97.31 108 SER B CA 1
ATOM 2219 C C . SER B 1 108 ? 18.844 -3.467 2.793 1 97.31 108 SER B C 1
ATOM 2221 O O . SER B 1 108 ? 19.109 -4.656 2.619 1 97.31 108 SER B O 1
ATOM 2223 N N . LEU B 1 109 ? 18.828 -2.596 1.799 1 97.38 109 LEU B N 1
ATOM 2224 C CA . LEU B 1 109 ? 19.188 -2.963 0.434 1 97.38 109 LEU B CA 1
ATOM 2225 C C . LEU B 1 109 ? 20.641 -3.418 0.36 1 97.38 109 LEU B C 1
ATOM 2227 O O . LEU B 1 109 ? 20.953 -4.387 -0.335 1 97.38 109 LEU B O 1
ATOM 2231 N N . LEU B 1 110 ? 21.484 -2.711 1.058 1 97.31 110 LEU B N 1
ATOM 2232 C CA . LEU B 1 110 ? 22.891 -3.088 1.093 1 97.31 110 LEU B CA 1
ATOM 2233 C C . LEU B 1 110 ? 23.062 -4.453 1.746 1 97.31 110 LEU B C 1
ATOM 2235 O O . LEU B 1 110 ? 23.891 -5.254 1.304 1 97.31 110 LEU B O 1
ATOM 2239 N N . ASN B 1 111 ? 22.297 -4.691 2.77 1 97.88 111 ASN B N 1
ATOM 2240 C CA . ASN B 1 111 ? 22.328 -6.012 3.393 1 97.88 111 ASN B CA 1
ATOM 2241 C C . ASN B 1 111 ? 21.859 -7.098 2.43 1 97.88 111 ASN B C 1
ATOM 2243 O O . ASN B 1 111 ? 22.422 -8.188 2.393 1 97.88 111 ASN B O 1
ATOM 2247 N N . LEU B 1 112 ? 20.828 -6.84 1.713 1 97.94 112 LEU B N 1
ATOM 2248 C CA . LEU B 1 112 ? 20.344 -7.77 0.693 1 97.94 112 LEU B CA 1
ATOM 2249 C C . LEU B 1 112 ? 21.438 -8.055 -0.334 1 97.94 112 LEU B C 1
ATOM 2251 O O . LEU B 1 112 ? 21.641 -9.203 -0.731 1 97.94 112 LEU B O 1
ATOM 2255 N N . HIS B 1 113 ? 22.078 -6.992 -0.759 1 97.81 113 HIS B N 1
ATOM 2256 C CA . HIS B 1 113 ? 23.188 -7.137 -1.7 1 97.81 113 HIS B CA 1
ATOM 2257 C C . HIS B 1 113 ? 24.297 -8.023 -1.126 1 97.81 113 HIS B C 1
ATOM 2259 O O . HIS B 1 113 ? 24.844 -8.875 -1.831 1 97.81 113 HIS B O 1
ATOM 2265 N N . LYS B 1 114 ? 24.656 -7.82 0.103 1 98 114 LYS B N 1
ATOM 2266 C CA . LYS B 1 114 ? 25.656 -8.625 0.778 1 98 114 LYS B CA 1
ATOM 2267 C C . LYS B 1 114 ? 25.266 -10.102 0.799 1 98 114 LYS B C 1
ATOM 2269 O O . LYS B 1 114 ? 26.109 -10.969 0.531 1 98 114 LYS B O 1
ATOM 2274 N N . VAL B 1 115 ? 24 -10.391 1.161 1 97.94 115 VAL B N 1
ATOM 2275 C CA . VAL B 1 115 ? 23.5 -11.758 1.163 1 97.94 115 VAL B CA 1
ATOM 2276 C C . VAL B 1 115 ? 23.656 -12.367 -0.227 1 97.94 115 VAL B C 1
ATOM 2278 O O . VAL B 1 115 ? 24.078 -13.523 -0.362 1 97.94 115 VAL B O 1
ATOM 2281 N N . ALA B 1 116 ? 23.297 -11.594 -1.267 1 97.25 116 ALA B N 1
ATOM 2282 C CA . ALA B 1 116 ? 23.438 -12.055 -2.645 1 97.25 116 ALA B CA 1
ATOM 2283 C C . ALA B 1 116 ? 24.891 -12.414 -2.963 1 97.25 116 ALA B C 1
ATOM 2285 O O . ALA B 1 116 ? 25.156 -13.469 -3.543 1 97.25 116 ALA B O 1
ATOM 2286 N N . GLU B 1 117 ? 25.766 -11.562 -2.555 1 96.94 117 GLU B N 1
ATOM 2287 C CA . GLU B 1 117 ? 27.188 -11.773 -2.787 1 96.94 117 GLU B CA 1
ATOM 2288 C C . GLU B 1 117 ? 27.688 -13.023 -2.066 1 96.94 117 GLU B C 1
ATOM 2290 O O . GLU B 1 117 ? 28.391 -13.852 -2.654 1 96.94 117 GLU B O 1
ATOM 2295 N N . GLU B 1 118 ? 27.328 -13.188 -0.88 1 97.5 118 GLU B N 1
ATOM 2296 C CA . GLU B 1 118 ? 27.766 -14.305 -0.049 1 97.5 118 GLU B CA 1
ATOM 2297 C C . GLU B 1 118 ? 27.234 -15.633 -0.576 1 97.5 118 GLU B C 1
ATOM 2299 O O . GLU B 1 118 ? 27.797 -16.688 -0.293 1 97.5 118 GLU B O 1
ATOM 2304 N N . ASN B 1 119 ? 26.156 -15.555 -1.357 1 96.75 119 ASN B N 1
ATOM 2305 C CA . ASN B 1 119 ? 25.578 -16.766 -1.918 1 96.75 119 ASN B CA 1
ATOM 2306 C C . ASN B 1 119 ? 25.891 -16.906 -3.406 1 96.75 119 ASN B C 1
ATOM 2308 O O . ASN B 1 119 ? 25.219 -17.656 -4.117 1 96.75 119 ASN B O 1
ATOM 2312 N N . ASN B 1 120 ? 26.812 -16.125 -3.922 1 95 120 ASN B N 1
ATOM 2313 C CA . ASN B 1 120 ? 27.281 -16.188 -5.301 1 95 120 ASN B CA 1
ATOM 2314 C C . ASN B 1 120 ? 26.125 -16.031 -6.293 1 95 120 ASN B C 1
ATOM 2316 O O . ASN B 1 120 ? 25.969 -16.859 -7.188 1 95 120 ASN B O 1
ATOM 2320 N N . ASP B 1 121 ? 25.344 -15.078 -6.078 1 95.56 121 ASP B N 1
ATOM 2321 C CA . ASP B 1 121 ? 24.203 -14.75 -6.934 1 95.56 121 ASP B CA 1
ATOM 2322 C C . ASP B 1 121 ? 24.438 -13.43 -7.66 1 95.56 121 ASP B C 1
ATOM 2324 O O . ASP B 1 121 ? 23.859 -12.406 -7.297 1 95.56 121 ASP B O 1
ATOM 2328 N N . PRO B 1 122 ? 25.219 -13.367 -8.688 1 94.88 122 PRO B N 1
ATOM 2329 C CA . PRO B 1 122 ? 25.562 -12.117 -9.367 1 94.88 122 PRO B CA 1
ATOM 2330 C C . PRO B 1 122 ? 24.359 -11.453 -10.023 1 94.88 122 PRO B C 1
ATOM 2332 O O . PRO B 1 122 ? 24.344 -10.227 -10.18 1 94.88 122 PRO B O 1
ATOM 2335 N N . GLN B 1 123 ? 23.438 -12.227 -10.453 1 94.44 123 GLN B N 1
ATOM 2336 C CA . GLN B 1 123 ? 22.25 -11.625 -11.062 1 94.44 123 GLN B CA 1
ATOM 2337 C C . GLN B 1 123 ? 21.469 -10.797 -10.055 1 94.44 123 GLN B C 1
ATOM 2339 O O . GLN B 1 123 ? 21 -9.703 -10.375 1 94.44 123 GLN B O 1
ATOM 2344 N N . LEU B 1 124 ? 21.297 -11.375 -8.859 1 96.25 124 LEU B N 1
ATOM 2345 C CA . LEU B 1 124 ? 20.641 -10.609 -7.809 1 96.25 124 LEU B CA 1
ATOM 2346 C C . LEU B 1 124 ? 21.438 -9.359 -7.465 1 96.25 124 LEU B C 1
ATOM 2348 O O . LEU B 1 124 ? 20.859 -8.289 -7.258 1 96.25 124 LEU B O 1
ATOM 2352 N N . CYS B 1 125 ? 22.734 -9.438 -7.395 1 96.81 125 CYS B N 1
ATOM 2353 C CA . CYS B 1 125 ? 23.578 -8.266 -7.164 1 96.81 125 CYS B CA 1
ATOM 2354 C C . CYS B 1 125 ? 23.312 -7.195 -8.219 1 96.81 125 CYS B C 1
ATOM 2356 O O . CYS B 1 125 ? 23.109 -6.031 -7.887 1 96.81 125 CYS B O 1
ATOM 2358 N N . ASP B 1 126 ? 23.297 -7.613 -9.43 1 96.69 126 ASP B N 1
ATOM 2359 C CA . ASP B 1 126 ? 23.094 -6.691 -10.547 1 96.69 126 ASP B CA 1
ATOM 2360 C C . ASP B 1 126 ? 21.703 -6.047 -10.477 1 96.69 126 ASP B C 1
ATOM 2362 O O . ASP B 1 126 ? 21.562 -4.844 -10.703 1 96.69 126 ASP B O 1
ATOM 2366 N N . PHE B 1 127 ? 20.734 -6.875 -10.148 1 97.25 127 PHE B N 1
ATOM 2367 C CA . PHE B 1 127 ? 19.375 -6.379 -10.023 1 97.25 127 PHE B CA 1
ATOM 2368 C C . PHE B 1 127 ? 19.281 -5.273 -8.977 1 97.25 127 PHE B C 1
ATOM 2370 O O . PHE B 1 127 ? 18.688 -4.227 -9.227 1 97.25 127 PHE B O 1
ATOM 2377 N N . ILE B 1 128 ? 19.875 -5.457 -7.789 1 97.56 128 ILE B N 1
ATOM 2378 C CA . ILE B 1 128 ? 19.844 -4.496 -6.691 1 97.56 128 ILE B CA 1
ATOM 2379 C C . ILE B 1 128 ? 20.594 -3.225 -7.098 1 97.56 128 ILE B C 1
ATOM 2381 O O . ILE B 1 128 ? 20.094 -2.115 -6.883 1 97.56 128 ILE B O 1
ATOM 2385 N N . GLU B 1 129 ? 21.734 -3.373 -7.672 1 95.81 129 GLU B N 1
ATOM 2386 C CA . GLU B 1 129 ? 22.562 -2.244 -8.078 1 95.81 129 GLU B CA 1
ATOM 2387 C C . GLU B 1 129 ? 21.859 -1.387 -9.125 1 95.81 129 GLU B C 1
ATOM 2389 O O . GLU B 1 129 ? 21.781 -0.165 -8.984 1 95.81 129 GLU B O 1
ATOM 2394 N N . SER B 1 130 ? 21.266 -2.031 -10.125 1 94.94 130 SER B N 1
ATOM 2395 C CA . SER B 1 130 ? 20.734 -1.327 -11.281 1 94.94 130 SER B CA 1
ATOM 2396 C C . SER B 1 130 ? 19.344 -0.76 -10.992 1 94.94 130 SER B C 1
ATOM 2398 O O . SER B 1 130 ? 18.969 0.29 -11.523 1 94.94 130 SER B O 1
ATOM 2400 N N . THR B 1 131 ? 18.672 -1.383 -10.164 1 93.94 131 THR B N 1
ATOM 2401 C CA . THR B 1 131 ? 17.266 -1.013 -9.984 1 93.94 131 THR B CA 1
ATOM 2402 C C . THR B 1 131 ? 17.094 -0.107 -8.766 1 93.94 131 THR B C 1
ATOM 2404 O O . THR B 1 131 ? 16.234 0.777 -8.758 1 93.94 131 THR B O 1
ATOM 2407 N N . TYR B 1 132 ? 17.938 -0.284 -7.773 1 95.38 132 TYR B N 1
ATOM 2408 C CA . TYR B 1 132 ? 17.609 0.353 -6.504 1 95.38 132 TYR B CA 1
ATOM 2409 C C . TYR B 1 132 ? 18.703 1.304 -6.062 1 95.38 132 TYR B C 1
ATOM 2411 O O . TYR B 1 132 ? 18.438 2.443 -5.676 1 95.38 132 TYR B O 1
ATOM 2419 N N . LEU B 1 133 ? 19.922 0.919 -6.125 1 93.25 133 LEU B N 1
ATOM 2420 C CA . LEU B 1 133 ? 20.969 1.629 -5.406 1 93.25 133 LEU B CA 1
ATOM 2421 C C . LEU B 1 133 ? 21.172 3.027 -5.977 1 93.25 133 LEU B C 1
ATOM 2423 O O . LEU B 1 133 ? 21.328 3.996 -5.227 1 93.25 133 LEU B O 1
ATOM 2427 N N . GLU B 1 134 ? 21.156 3.16 -7.27 1 90.62 134 GLU B N 1
ATOM 2428 C CA . GLU B 1 134 ? 21.281 4.492 -7.848 1 90.62 134 GLU B CA 1
ATOM 2429 C C . GLU B 1 134 ? 20.094 5.371 -7.469 1 90.62 134 GLU B C 1
ATOM 2431 O O . GLU B 1 134 ? 20.266 6.531 -7.082 1 90.62 134 GLU B O 1
ATOM 2436 N N . GLU B 1 135 ? 18.938 4.848 -7.574 1 91.5 135 GLU B N 1
ATOM 2437 C CA . GLU B 1 135 ? 17.719 5.582 -7.234 1 91.5 135 GLU B CA 1
ATOM 2438 C C . GLU B 1 135 ? 17.719 5.98 -5.762 1 91.5 135 GLU B C 1
ATOM 2440 O O . GLU B 1 135 ? 17.266 7.074 -5.414 1 91.5 135 GLU B O 1
ATOM 2445 N N . GLN B 1 136 ? 18.234 5.066 -4.949 1 92.06 136 GLN B N 1
ATOM 2446 C CA . GLN B 1 136 ? 18.266 5.352 -3.52 1 92.06 136 GLN B CA 1
ATOM 2447 C C . GLN B 1 136 ? 19.203 6.512 -3.215 1 92.06 136 GLN B C 1
ATOM 2449 O O . GLN B 1 136 ? 18.906 7.367 -2.381 1 92.06 136 GLN B O 1
ATOM 2454 N N . VAL B 1 137 ? 20.344 6.586 -3.902 1 91.69 137 VAL B N 1
ATOM 2455 C CA . VAL B 1 137 ? 21.297 7.676 -3.697 1 91.69 137 VAL B CA 1
ATOM 2456 C C . VAL B 1 137 ? 20.641 9.008 -4.07 1 91.69 137 VAL B C 1
ATOM 2458 O O . VAL B 1 137 ? 20.75 9.984 -3.33 1 91.69 137 VAL B O 1
ATOM 2461 N N . GLU B 1 138 ? 19.953 9.016 -5.133 1 91.44 138 GLU B N 1
ATOM 2462 C CA . GLU B 1 138 ? 19.266 10.219 -5.59 1 91.44 138 GLU B CA 1
ATOM 2463 C C . GLU B 1 138 ? 18.156 10.617 -4.621 1 91.44 138 GLU B C 1
ATOM 2465 O O . GLU B 1 138 ? 17.969 11.805 -4.328 1 91.44 138 GLU B O 1
ATOM 2470 N N . ALA B 1 139 ? 17.422 9.641 -4.156 1 90.94 139 ALA B N 1
ATOM 2471 C CA . ALA B 1 139 ? 16.328 9.906 -3.225 1 90.94 139 ALA B CA 1
ATOM 2472 C C . ALA B 1 139 ? 16.844 10.492 -1.917 1 90.94 139 ALA B C 1
ATOM 2474 O O . ALA B 1 139 ? 16.297 11.469 -1.403 1 90.94 139 ALA B O 1
ATOM 2475 N N . ILE B 1 140 ? 17.922 9.938 -1.395 1 93.12 140 ILE B N 1
ATOM 2476 C CA . ILE B 1 140 ? 18.5 10.414 -0.146 1 93.12 140 ILE B CA 1
ATOM 2477 C C . ILE B 1 140 ? 19.016 11.844 -0.326 1 93.12 140 ILE B C 1
ATOM 2479 O O . ILE B 1 140 ? 18.797 12.703 0.536 1 93.12 140 ILE B O 1
ATOM 2483 N N . LYS B 1 141 ? 19.641 12.109 -1.471 1 93.62 141 LYS B N 1
ATOM 2484 C CA . LYS B 1 141 ? 20.109 13.461 -1.771 1 93.62 141 LYS B CA 1
ATOM 2485 C C . LYS B 1 141 ? 18.953 14.445 -1.842 1 93.62 141 LYS B C 1
ATOM 2487 O O . LYS B 1 141 ? 19.031 15.547 -1.291 1 93.62 141 LYS B O 1
ATOM 2492 N N . LYS B 1 142 ? 17.922 14.047 -2.492 1 93.38 142 LYS B N 1
ATOM 2493 C CA . LYS B 1 142 ? 16.75 14.891 -2.627 1 93.38 142 LYS B CA 1
ATOM 2494 C C . LYS B 1 142 ? 16.172 15.266 -1.262 1 93.38 142 LYS B C 1
ATOM 2496 O O . LYS B 1 142 ? 15.906 16.438 -0.995 1 93.38 142 LYS B O 1
ATOM 2501 N N . ILE B 1 143 ? 16.016 14.289 -0.415 1 94.56 143 ILE B N 1
ATOM 2502 C CA . ILE B 1 143 ? 15.445 14.531 0.903 1 94.56 143 ILE B CA 1
ATOM 2503 C C . ILE B 1 143 ? 16.406 15.383 1.734 1 94.56 143 ILE B C 1
ATOM 2505 O O . ILE B 1 143 ? 15.969 16.281 2.463 1 94.56 143 ILE B O 1
ATOM 2509 N N . ALA B 1 144 ? 17.688 15.094 1.65 1 94.06 144 ALA B N 1
ATOM 2510 C CA . ALA B 1 144 ? 18.703 15.898 2.342 1 94.06 144 ALA B CA 1
ATOM 2511 C C . ALA B 1 144 ? 18.625 17.359 1.905 1 94.06 144 ALA B C 1
ATOM 2513 O O . ALA B 1 144 ? 18.719 18.266 2.734 1 94.06 144 ALA B O 1
ATOM 2514 N N . ASP B 1 145 ? 18.438 17.562 0.605 1 94.44 145 ASP B N 1
ATOM 2515 C CA . ASP B 1 145 ? 18.266 18.922 0.091 1 94.44 145 ASP B CA 1
ATOM 2516 C C . ASP B 1 145 ? 17.031 19.594 0.696 1 94.44 145 ASP B C 1
ATOM 2518 O O . ASP B 1 145 ? 17.078 20.781 1.037 1 94.44 145 ASP B O 1
ATOM 2522 N N . LEU B 1 146 ? 15.984 18.891 0.802 1 94.19 146 LEU B N 1
ATOM 2523 C CA . LEU B 1 146 ? 14.758 19.438 1.375 1 94.19 146 LEU B CA 1
ATOM 2524 C C . LEU B 1 146 ? 14.969 19.844 2.83 1 94.19 146 LEU B C 1
ATOM 2526 O O . LEU B 1 146 ? 14.492 20.891 3.26 1 94.19 146 LEU B O 1
ATOM 2530 N N . VAL B 1 147 ? 15.688 18.984 3.568 1 93.75 147 VAL B N 1
ATOM 2531 C CA . VAL B 1 147 ? 16 19.297 4.957 1 93.75 147 VAL B CA 1
ATOM 2532 C C . VAL B 1 147 ? 16.797 20.609 5.023 1 93.75 147 VAL B C 1
ATOM 2534 O O . VAL B 1 147 ? 16.484 21.5 5.809 1 93.75 147 VAL B O 1
ATOM 2537 N N . THR B 1 148 ? 17.781 20.688 4.215 1 94.88 148 THR B N 1
ATOM 2538 C CA . THR B 1 148 ? 18.641 21.875 4.188 1 94.88 148 THR B CA 1
ATOM 2539 C C . THR B 1 148 ? 17.844 23.109 3.822 1 94.88 148 THR B C 1
ATOM 2541 O O . THR B 1 148 ? 18 24.172 4.453 1 94.88 148 THR B O 1
ATOM 2544 N N . GLN B 1 149 ? 16.984 23.016 2.791 1 94.12 149 GLN B N 1
ATOM 2545 C CA . GLN B 1 149 ? 16.141 24.125 2.365 1 94.12 149 GLN B CA 1
ATOM 2546 C C . GLN B 1 149 ? 15.203 24.562 3.484 1 94.12 149 GLN B C 1
ATOM 2548 O O . GLN B 1 149 ? 15.047 25.766 3.744 1 94.12 149 GLN B O 1
ATOM 2553 N N . LEU B 1 150 ? 14.617 23.594 4.102 1 94 150 LEU B N 1
ATOM 2554 C CA . LEU B 1 150 ? 13.68 23.891 5.176 1 94 150 LEU B CA 1
ATOM 2555 C C . LEU B 1 150 ? 14.391 24.578 6.336 1 94 150 LEU B C 1
ATOM 2557 O O . LEU B 1 150 ? 13.859 25.547 6.914 1 94 150 LEU B O 1
ATOM 2561 N N . ASN B 1 151 ? 15.594 24.125 6.66 1 92.12 151 ASN B N 1
ATOM 2562 C CA . ASN B 1 151 ? 16.391 24.781 7.688 1 92.12 151 ASN B CA 1
ATOM 2563 C C . ASN B 1 151 ? 16.75 26.203 7.297 1 92.12 151 ASN B C 1
ATOM 2565 O O . ASN B 1 151 ? 16.703 27.109 8.133 1 92.12 151 ASN B O 1
ATOM 2569 N N . ARG B 1 152 ? 17.047 26.391 6.086 1 92.81 152 ARG B N 1
ATOM 2570 C CA . ARG B 1 152 ? 17.453 27.703 5.57 1 92.81 152 ARG B CA 1
ATOM 2571 C C . ARG B 1 152 ? 16.328 28.719 5.711 1 92.81 152 ARG B C 1
ATOM 2573 O O . ARG B 1 152 ? 16.562 29.875 6.062 1 92.81 152 ARG B O 1
ATOM 2580 N N . VAL B 1 153 ? 15.055 28.281 5.594 1 92.94 153 VAL B N 1
ATOM 2581 C CA . VAL B 1 153 ? 13.93 29.219 5.602 1 92.94 153 VAL B CA 1
ATOM 2582 C C . VAL B 1 153 ? 13.367 29.328 7.016 1 92.94 153 VAL B C 1
ATOM 2584 O O . VAL B 1 153 ? 12.344 29.984 7.23 1 92.94 153 VAL B O 1
ATOM 2587 N N . GLY B 1 154 ? 13.953 28.656 8.016 1 88.62 154 GLY B N 1
ATOM 2588 C CA . GLY B 1 154 ? 13.57 28.797 9.406 1 88.62 154 GLY B CA 1
ATOM 2589 C C . GLY B 1 154 ? 12.641 27.688 9.883 1 88.62 154 GLY B C 1
ATOM 2590 O O . GLY B 1 154 ? 12.406 27.531 11.078 1 88.62 154 GLY B O 1
ATOM 2591 N N . GLY B 1 155 ? 12.008 26.922 9 1 85.31 155 GLY B N 1
ATOM 2592 C CA . GLY B 1 155 ? 11.234 25.734 9.328 1 85.31 155 GLY B CA 1
ATOM 2593 C C . GLY B 1 155 ? 9.828 26.047 9.789 1 85.31 155 GLY B C 1
ATOM 2594 O O . GLY B 1 155 ? 9.086 25.141 10.203 1 85.31 155 GLY B O 1
ATOM 2595 N N . ASP B 1 156 ? 9.508 27.359 9.773 1 91.12 156 ASP B N 1
ATOM 2596 C CA . ASP B 1 156 ? 8.164 27.781 10.164 1 91.12 156 ASP B CA 1
ATOM 2597 C C . ASP B 1 156 ? 7.812 29.125 9.531 1 91.12 156 ASP B C 1
ATOM 2599 O O . ASP B 1 156 ? 8.609 29.688 8.789 1 91.12 156 ASP B O 1
ATOM 2603 N N . GLY B 1 157 ? 6.488 29.516 9.734 1 93 157 GLY B N 1
ATOM 2604 C CA . GLY B 1 157 ? 6.062 30.828 9.289 1 93 157 GLY B CA 1
ATOM 2605 C C . GLY B 1 157 ? 6.078 30.984 7.781 1 93 157 GLY B C 1
ATOM 2606 O O . GLY B 1 157 ? 5.758 30.047 7.051 1 93 157 GLY B O 1
ATOM 2607 N N . LEU B 1 158 ? 6.426 32.188 7.383 1 94.5 158 LEU B N 1
ATOM 2608 C CA . LEU B 1 158 ? 6.379 32.531 5.969 1 94.5 158 LEU B CA 1
ATOM 2609 C C . LEU B 1 158 ? 7.352 31.688 5.16 1 94.5 158 LEU B C 1
ATOM 2611 O O . LEU B 1 158 ? 7.051 31.297 4.031 1 94.5 158 LEU B O 1
ATOM 2615 N N . GLY B 1 159 ? 8.477 31.422 5.684 1 94.94 159 GLY B N 1
ATOM 2616 C CA . GLY B 1 159 ? 9.453 30.578 5.008 1 94.94 159 GLY B CA 1
ATOM 2617 C C . GLY B 1 159 ? 8.93 29.188 4.699 1 94.94 159 GLY B C 1
ATOM 2618 O O . GLY B 1 159 ? 9.102 28.688 3.586 1 94.94 159 GLY B O 1
ATOM 2619 N N . LEU B 1 160 ? 8.297 28.578 5.676 1 95.62 160 LEU B N 1
ATOM 2620 C CA . LEU B 1 160 ? 7.699 27.266 5.477 1 95.62 160 LEU B CA 1
ATOM 2621 C C . LEU B 1 160 ? 6.602 27.328 4.422 1 95.62 160 LEU B C 1
ATOM 2623 O O . LEU B 1 160 ? 6.516 26.438 3.559 1 95.62 160 LEU B O 1
ATOM 2627 N N . TYR B 1 161 ? 5.836 28.328 4.535 1 95.81 161 TYR B N 1
ATOM 2628 C CA . TYR B 1 161 ? 4.734 28.469 3.59 1 95.81 161 TYR B CA 1
ATOM 2629 C C . TYR B 1 161 ? 5.25 28.547 2.158 1 95.81 161 TYR B C 1
ATOM 2631 O O . TYR B 1 161 ? 4.793 27.797 1.287 1 95.81 161 TYR B O 1
ATOM 2639 N N . LEU B 1 162 ? 6.203 29.359 1.924 1 95.81 162 LEU B N 1
ATOM 2640 C CA . LEU B 1 162 ? 6.742 29.562 0.583 1 95.81 162 LEU B CA 1
ATOM 2641 C C . LEU B 1 162 ? 7.473 28.297 0.104 1 95.81 162 LEU B C 1
ATOM 2643 O O . LEU B 1 162 ? 7.367 27.938 -1.066 1 95.81 162 LEU B O 1
ATOM 2647 N N . TRP B 1 163 ? 8.195 27.781 1.007 1 95.75 163 TRP B N 1
ATOM 2648 C CA . TRP B 1 163 ? 8.891 26.531 0.702 1 95.75 163 TRP B CA 1
ATOM 2649 C C . TRP B 1 163 ? 7.902 25.453 0.287 1 95.75 163 TRP B C 1
ATOM 2651 O O . TRP B 1 163 ? 8.125 24.75 -0.7 1 95.75 163 TRP B O 1
ATOM 2661 N N . ASP B 1 164 ? 6.828 25.297 1.003 1 97 164 ASP B N 1
ATOM 2662 C CA . ASP B 1 164 ? 5.797 24.297 0.712 1 97 164 ASP B CA 1
ATOM 2663 C C . ASP B 1 164 ? 5.125 24.578 -0.628 1 97 164 ASP B C 1
ATOM 2665 O O . ASP B 1 164 ? 4.836 23.656 -1.393 1 97 164 ASP B O 1
ATOM 2669 N N . GLN B 1 165 ? 4.91 25.812 -0.93 1 96.12 165 GLN B N 1
ATOM 2670 C CA . GLN B 1 165 ? 4.305 26.188 -2.205 1 96.12 165 GLN B CA 1
ATOM 2671 C C . GLN B 1 165 ? 5.215 25.812 -3.373 1 96.12 165 GLN B C 1
ATOM 2673 O O . GLN B 1 165 ? 4.738 25.391 -4.422 1 96.12 165 GLN B O 1
ATOM 2678 N N . ASN B 1 166 ? 6.43 26.062 -3.131 1 94.44 166 ASN B N 1
ATOM 2679 C CA . ASN B 1 166 ? 7.387 25.672 -4.164 1 94.44 166 ASN B CA 1
ATOM 2680 C C . ASN B 1 166 ? 7.43 24.172 -4.363 1 94.44 166 ASN B C 1
ATOM 2682 O O . ASN B 1 166 ? 7.523 23.688 -5.492 1 94.44 166 ASN B O 1
ATOM 2686 N N . LEU B 1 167 ? 7.379 23.453 -3.273 1 94.12 167 LEU B N 1
ATOM 2687 C CA . LEU B 1 167 ? 7.363 22 -3.316 1 94.12 167 LEU B CA 1
ATOM 2688 C C . LEU B 1 167 ? 6.141 21.484 -4.074 1 94.12 167 LEU B C 1
ATOM 2690 O O . LEU B 1 167 ? 6.23 20.516 -4.824 1 94.12 167 LEU B O 1
ATOM 2694 N N . LEU B 1 168 ? 5.027 22.141 -3.896 1 94.56 168 LEU B N 1
ATOM 2695 C CA . LEU B 1 168 ? 3.771 21.75 -4.535 1 94.56 168 LEU B CA 1
ATOM 2696 C C . LEU B 1 168 ? 3.877 21.875 -6.051 1 94.56 168 LEU B C 1
ATOM 2698 O O . LEU B 1 168 ? 3.275 21.078 -6.781 1 94.56 168 LEU B O 1
ATOM 2702 N N . LYS B 1 169 ? 4.664 22.844 -6.469 1 92.25 169 LYS B N 1
ATOM 2703 C CA . LYS B 1 169 ? 4.812 23.109 -7.898 1 92.25 169 LYS B CA 1
ATOM 2704 C C . LYS B 1 169 ? 5.762 22.109 -8.555 1 92.25 169 LYS B C 1
ATOM 2706 O O . LYS B 1 169 ? 5.77 21.969 -9.773 1 92.25 169 LYS B O 1
ATOM 2711 N N . GLN B 1 170 ? 6.492 21.5 -7.824 1 85.56 170 GLN B N 1
ATOM 2712 C CA . GLN B 1 170 ? 7.48 20.578 -8.367 1 85.56 170 GLN B CA 1
ATOM 2713 C C . GLN B 1 170 ? 6.84 19.2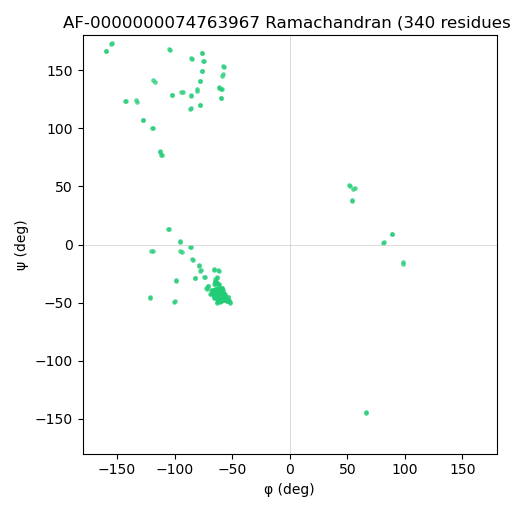34 -8.727 1 85.56 170 GLN B C 1
ATOM 2715 O O . GLN B 1 170 ? 5.906 18.781 -8.062 1 85.56 170 GLN B O 1
ATOM 2720 N N . GLU B 1 171 ? 7.191 18.828 -9.945 1 68.81 171 GLU B N 1
ATOM 2721 C CA . GLU B 1 171 ? 6.805 17.469 -10.336 1 68.81 171 GLU B CA 1
ATOM 2722 C C . GLU B 1 171 ? 7.832 16.438 -9.867 1 68.81 171 GLU B C 1
ATOM 2724 O O . GLU B 1 171 ? 9.039 16.672 -9.969 1 68.81 171 GLU B O 1
ATOM 2729 N N . HIS B 1 172 ? 7.406 15.492 -8.969 1 62.47 172 HIS B N 1
ATOM 2730 C CA . HIS B 1 172 ? 8.344 14.461 -8.523 1 62.47 172 HIS B CA 1
ATOM 2731 C C . HIS B 1 172 ? 8.242 13.211 -9.391 1 62.47 172 HIS B C 1
ATOM 2733 O O . HIS B 1 172 ? 7.176 12.914 -9.938 1 62.47 172 HIS B O 1
#

Solvent-accessible surface area (backbone atoms only — not comparable to full-atom values): 17384 Å² total; per-residue (Å²): 130,45,87,53,46,65,87,63,52,70,67,45,42,52,38,49,31,50,48,32,40,50,25,44,41,50,16,49,35,24,41,32,49,13,49,44,25,47,15,66,84,58,60,29,62,14,52,14,50,52,24,43,52,49,15,52,50,27,42,50,53,23,49,53,48,50,53,48,37,19,67,46,28,37,78,69,52,62,55,62,33,72,49,44,72,53,79,66,93,39,66,55,54,44,49,50,51,48,46,52,49,48,50,50,52,47,51,49,51,52,49,39,39,50,48,20,56,78,62,71,25,65,67,59,35,49,49,46,51,74,67,40,50,60,56,49,53,54,50,49,49,52,44,50,49,50,48,52,53,38,58,71,42,65,48,42,68,69,38,35,51,53,51,28,53,52,46,49,71,51,87,130,130,45,87,55,46,65,85,64,51,68,66,45,42,51,40,48,31,49,47,32,38,50,26,44,42,50,16,50,37,24,42,34,48,13,49,44,26,47,15,66,83,59,60,28,62,13,54,15,50,52,24,42,54,50,15,52,50,26,41,49,55,22,47,54,49,50,52,48,36,18,66,44,27,38,78,70,53,64,55,62,32,74,48,44,72,52,77,64,94,39,66,56,54,44,49,50,51,48,45,53,50,49,52,51,52,48,52,49,51,52,50,39,40,49,48,18,57,76,63,72,23,64,66,58,34,48,49,46,50,74,66,39,50,60,56,48,54,51,49,51,49,51,46,50,49,49,48,52,51,37,56,72,42,67,49,43,68,71,37,35,52,54,50,28,54,53,47,50,69,51,86,129

Foldseek 3Di:
DFPQADLQDPLLLVLLLVLLQLLQLLLQQLQLQLVLCVDPVNNLNLSNVVSNVSSVVSNVVSVVSVVVCVNNRHDHDHDDHDHYDNDDPAPLRSLVVNLVSLVVSLVSLVVSLVSCVVSVNVVSNVCSVVPPNVVSVVVSVVSVVLSVQCVVQPRDDPSSVVSSVVSNPDDD/DFPLADLQDPLLLVLLLVLLQLLQLLLQQLQLQLVLCVDPVNNLNLSNVVSNVSSVVSNVVSVVSVVVCVNNRHDHDHDDHDHYDNDDPAPLRSLVVNLVSLVVSLVSLVVSLVSCVVSVNVVSNVCSVVPPNVVSVVVSVVSVVLSVQCVVQPRDDPSSVVSSVVSNPDDD

InterPro domains:
  IPR001519 Ferritin [PTHR11431] (5-171)
  IPR008331 Ferritin/DPS domain [PF00210] (14-153)
  IPR009040 Ferritin-like diiron domain [PS50905] (6-154)
  IPR009078 Ferritin-like superfamily [SSF47240] (2-170)
  IPR012347 Ferritin-like [G3DSA:1.20.1260.10] (1-169)
  IPR014034 Ferritin, conserved site [PS00204] (121-141)

Organism: Mortierella alpina (NCBI:txid64518)